Protein AF-A0A553ALZ2-F1 (afdb_monomer_lite)

pLDDT: mean 74.08, std 23.47, range [33.06, 98.62]

Secondary structure (DSSP, 8-state):
--STTHHHHHHHHHHHHHHHHHHHHHHHHHHHHHHHHHHHHHHHHH----PPPTT--PPTT----GGGHHHHHHHHHHHTT--HHHHHHHHHHHHHHHTT-TT-B-SS--TTS---BTTTTB-EEETTEEHHHHHHHHHHHHT--TT-HHHHHHHHHHHHHTTTHHHHHHHTT-SSHHHHHHHIIIIII---HHHHHHHHHHHHTT----B-TTS-BPPPP------------------------------------------

Foldseek 3Di:
DPPPPVVVVVVVVVVVVVVVVVVVVVVVVVVVVVVLVVVVVVVVVPPDDPDDDPPDDDDPPDDDPVNPLLVVQLVLLVVVVDDSLLSNLLSLQLCVQPVSALADWAPAADPQRWIFGGSLGFTAPHVCHGRLVVLQVVCVVVVHDSRRSNSVSVVVVVCCVPVQVVLVVCLVVDPGSLSSSLSCCVRPSVDPPVSSVVSNVVSVVVRQADAPPVRDHDDDPPDPPPDPDDDDDDDDDDDDDDPPDDDPDDPDDPDDDDDDDDD

Radius of gyration: 26.58 Å; chains: 1; bounding box: 67×46×110 Å

Structure (mmCIF, N/CA/C/O backbone):
data_AF-A0A553ALZ2-F1
#
_entry.id   AF-A0A553ALZ2-F1
#
loop_
_atom_site.group_PDB
_atom_site.id
_atom_site.type_symbol
_atom_site.label_atom_id
_atom_site.label_alt_id
_atom_site.label_comp_id
_atom_site.label_asym_id
_atom_site.label_entity_id
_atom_site.label_seq_id
_atom_site.pdbx_PDB_ins_code
_atom_site.Cartn_x
_atom_site.Cartn_y
_atom_site.Cartn_z
_atom_site.occupancy
_atom_site.B_iso_or_equiv
_atom_site.auth_seq_id
_atom_site.auth_comp_id
_atom_site.auth_asym_id
_atom_site.auth_atom_id
_atom_site.pdbx_PDB_model_num
ATOM 1 N N . MET A 1 1 ? 20.119 13.855 57.659 1.00 55.44 1 MET A N 1
ATOM 2 C CA . MET A 1 1 ? 21.035 13.393 56.591 1.00 55.44 1 MET A CA 1
ATOM 3 C C . MET A 1 1 ? 20.702 11.984 56.053 1.00 55.44 1 MET A C 1
ATOM 5 O O . MET A 1 1 ? 21.561 11.375 55.437 1.00 55.44 1 MET A O 1
ATOM 9 N N . SER A 1 2 ? 19.465 11.469 56.178 1.00 58.75 2 SER A N 1
ATOM 10 C CA . SER A 1 2 ? 19.155 10.063 55.810 1.00 58.75 2 SER A CA 1
ATOM 11 C C . SER A 1 2 ? 18.370 9.860 54.506 1.00 58.75 2 SER A C 1
ATOM 13 O O . SER A 1 2 ? 18.070 8.724 54.162 1.00 58.75 2 SER A O 1
ATOM 15 N N . ARG A 1 3 ? 18.026 10.920 53.758 1.00 55.56 3 ARG A N 1
ATOM 16 C CA . ARG A 1 3 ? 17.260 10.788 52.498 1.00 55.56 3 ARG A CA 1
ATOM 17 C C . ARG A 1 3 ? 18.122 10.652 51.235 1.00 55.56 3 ARG A C 1
ATOM 19 O O . ARG A 1 3 ? 17.594 10.283 50.196 1.00 55.56 3 ARG A O 1
ATOM 26 N N . SER A 1 4 ? 19.435 10.877 51.319 1.00 57.88 4 SER A N 1
ATOM 27 C CA . SER A 1 4 ? 20.314 10.898 50.136 1.00 57.88 4 SER A CA 1
ATOM 28 C C . SER A 1 4 ? 20.929 9.541 49.761 1.00 57.88 4 SER A C 1
ATOM 30 O O . SER A 1 4 ? 21.415 9.394 48.648 1.00 57.88 4 SER A O 1
ATOM 32 N N . PHE A 1 5 ? 20.890 8.532 50.642 1.00 54.19 5 PHE A N 1
ATOM 33 C CA . PHE A 1 5 ? 21.474 7.207 50.360 1.00 54.19 5 PHE A CA 1
ATOM 34 C C . PHE A 1 5 ? 20.517 6.243 49.635 1.00 54.19 5 PHE A C 1
ATOM 36 O O . PHE A 1 5 ? 20.971 5.416 48.849 1.00 54.19 5 PHE A O 1
ATOM 43 N N . ALA A 1 6 ? 19.200 6.365 49.841 1.00 57.25 6 ALA A N 1
ATOM 44 C CA . ALA A 1 6 ? 18.216 5.468 49.223 1.00 57.25 6 ALA A CA 1
ATOM 45 C C . ALA A 1 6 ? 18.122 5.655 47.695 1.00 57.25 6 ALA A C 1
ATOM 47 O O . ALA A 1 6 ? 18.146 4.679 46.950 1.00 57.25 6 ALA A O 1
ATOM 48 N N . ALA A 1 7 ? 18.137 6.906 47.218 1.00 57.12 7 ALA A N 1
ATOM 49 C CA . ALA A 1 7 ? 18.058 7.219 45.787 1.00 57.12 7 ALA A CA 1
ATOM 50 C C . ALA A 1 7 ? 19.281 6.724 44.986 1.00 57.12 7 ALA A C 1
ATOM 52 O O . ALA A 1 7 ? 19.169 6.389 43.808 1.00 57.12 7 ALA A O 1
ATOM 53 N N . PHE A 1 8 ? 20.454 6.629 45.622 1.00 56.22 8 PHE A N 1
ATOM 54 C CA . PHE A 1 8 ? 21.663 6.120 44.971 1.00 56.22 8 PHE A CA 1
ATOM 55 C C . PHE A 1 8 ? 21.630 4.590 44.796 1.00 56.22 8 PHE A C 1
ATOM 57 O O . PHE A 1 8 ? 22.075 4.070 43.772 1.00 56.22 8 PHE A O 1
ATOM 64 N N . ALA A 1 9 ? 21.050 3.856 45.752 1.00 60.62 9 ALA A N 1
ATOM 65 C CA . ALA A 1 9 ? 20.932 2.398 45.681 1.00 60.62 9 ALA A CA 1
ATOM 66 C C . ALA A 1 9 ? 19.942 1.930 44.593 1.00 60.62 9 ALA A C 1
ATOM 68 O O . ALA A 1 9 ? 20.203 0.942 43.899 1.00 60.62 9 ALA A O 1
ATOM 69 N N . GLU A 1 10 ? 18.846 2.666 44.382 1.00 57.78 10 GLU A N 1
ATOM 70 C CA . GLU A 1 10 ? 17.847 2.360 43.345 1.00 57.78 10 GLU A CA 1
ATOM 71 C C . GLU A 1 10 ? 18.389 2.555 41.916 1.00 57.78 10 GLU A C 1
ATOM 73 O O . GLU A 1 10 ? 18.090 1.758 41.017 1.00 57.78 10 GLU A O 1
ATOM 78 N N . GLY A 1 11 ? 19.273 3.539 41.707 1.00 53.81 11 GLY A N 1
ATOM 79 C CA . GLY A 1 11 ? 19.940 3.760 40.417 1.00 53.81 11 GLY A CA 1
ATOM 80 C C . GLY A 1 11 ? 20.857 2.601 39.996 1.00 53.81 11 GLY A C 1
ATOM 81 O O . GLY A 1 11 ? 20.880 2.200 38.827 1.00 53.81 11 GLY A O 1
ATOM 82 N N . PHE A 1 12 ? 21.562 1.989 40.953 1.00 63.09 12 PHE A N 1
ATOM 83 C CA . PHE A 1 12 ? 22.443 0.841 40.698 1.00 63.09 12 PHE A CA 1
ATOM 84 C C . PHE A 1 12 ? 21.688 -0.468 40.449 1.00 63.09 12 PHE A C 1
ATOM 86 O O . PHE A 1 12 ? 22.157 -1.317 39.685 1.00 63.09 12 PHE A O 1
ATOM 93 N N . ALA A 1 13 ? 20.527 -0.661 41.079 1.00 63.56 13 ALA A N 1
ATOM 94 C CA . ALA A 1 13 ? 19.674 -1.819 40.813 1.00 63.56 13 ALA A CA 1
ATOM 95 C C . ALA A 1 13 ? 19.052 -1.746 39.406 1.00 63.56 13 ALA A C 1
ATOM 97 O O . ALA A 1 13 ? 19.063 -2.736 38.673 1.00 63.56 13 ALA A O 1
ATOM 98 N N . SER A 1 14 ? 18.599 -0.558 38.998 1.00 61.84 14 SER A N 1
ATOM 99 C CA . SER A 1 14 ? 17.998 -0.321 37.678 1.00 61.84 14 SER A CA 1
ATOM 100 C C . SER A 1 14 ? 19.013 -0.484 36.541 1.00 61.84 14 SER A C 1
ATOM 102 O O . SER A 1 14 ? 18.726 -1.125 35.532 1.00 61.84 14 SER A O 1
ATOM 104 N N . SER A 1 15 ? 20.247 -0.011 36.745 1.00 65.25 15 SER A N 1
ATOM 105 C CA . SER A 1 15 ? 21.333 -0.144 35.762 1.00 65.25 15 SER A CA 1
ATOM 106 C C . SER A 1 15 ? 21.792 -1.594 35.555 1.00 65.25 15 SER A C 1
ATOM 108 O O . SER A 1 15 ? 22.220 -1.957 34.461 1.00 65.25 15 SER A O 1
ATOM 110 N N . ARG A 1 16 ? 21.705 -2.444 36.589 1.00 74.81 16 ARG A N 1
ATOM 111 C CA . ARG A 1 16 ? 22.052 -3.872 36.480 1.00 74.81 16 ARG A CA 1
ATOM 112 C C . ARG A 1 16 ? 20.988 -4.682 35.742 1.00 74.81 16 ARG A C 1
ATOM 114 O O . ARG A 1 16 ? 21.356 -5.532 34.940 1.00 74.81 16 ARG A O 1
ATOM 121 N N . ARG A 1 17 ? 19.701 -4.380 35.948 1.00 70.81 17 ARG A N 1
ATOM 122 C CA . ARG A 1 17 ? 18.604 -5.012 35.191 1.00 70.81 17 ARG A CA 1
ATOM 123 C C . ARG A 1 17 ? 18.668 -4.664 33.705 1.00 70.81 17 ARG A C 1
ATOM 125 O O . ARG A 1 17 ? 18.641 -5.560 32.879 1.00 70.81 17 ARG A O 1
ATOM 132 N N . ALA A 1 18 ? 18.898 -3.393 33.372 1.00 67.31 18 ALA A N 1
ATOM 133 C CA . ALA A 1 18 ? 19.008 -2.967 31.976 1.00 67.31 18 ALA A CA 1
ATOM 134 C C . ALA A 1 18 ? 20.158 -3.657 31.211 1.00 67.31 18 ALA A C 1
ATOM 136 O O . ALA A 1 18 ? 20.028 -3.923 30.019 1.00 67.31 18 ALA A O 1
ATOM 137 N N . ARG A 1 19 ? 21.277 -3.961 31.887 1.00 74.81 19 ARG A N 1
ATOM 138 C CA . ARG A 1 19 ? 22.385 -4.726 31.288 1.00 74.81 19 ARG A CA 1
ATOM 139 C C . ARG A 1 19 ? 22.035 -6.204 31.112 1.00 74.81 19 ARG A C 1
ATOM 141 O O . ARG A 1 19 ? 22.262 -6.730 30.032 1.00 74.81 19 ARG A O 1
ATOM 148 N N . ALA A 1 20 ? 21.412 -6.830 32.112 1.00 74.25 20 ALA A N 1
ATOM 149 C CA . ALA A 1 20 ? 20.955 -8.217 32.005 1.00 74.25 20 ALA A CA 1
ATOM 150 C C . ALA A 1 20 ? 19.958 -8.409 30.844 1.00 74.25 20 ALA A C 1
ATOM 152 O O . ALA A 1 20 ? 20.121 -9.326 30.043 1.00 74.25 20 ALA A O 1
ATOM 153 N N . ASP A 1 21 ? 19.006 -7.486 30.676 1.00 76.00 21 ASP A N 1
ATOM 154 C CA . ASP A 1 21 ? 18.021 -7.539 29.587 1.00 76.00 21 ASP A CA 1
ATOM 155 C C . ASP A 1 21 ? 18.644 -7.308 28.196 1.00 76.00 21 ASP A C 1
ATOM 157 O O . ASP A 1 21 ? 18.084 -7.718 27.175 1.00 76.00 21 ASP A O 1
ATOM 161 N N . ALA A 1 22 ? 19.770 -6.591 28.119 1.00 71.12 22 ALA A N 1
ATOM 162 C CA . ALA A 1 22 ? 20.503 -6.369 26.872 1.00 71.12 22 ALA A CA 1
ATOM 163 C C . ALA A 1 22 ? 21.342 -7.599 26.490 1.00 71.12 22 ALA A C 1
ATOM 165 O O . ALA A 1 22 ? 21.375 -7.989 25.317 1.00 71.12 22 ALA A O 1
ATOM 166 N N . ASP A 1 23 ? 21.962 -8.238 27.481 1.00 80.88 23 ASP A N 1
ATOM 167 C CA . ASP A 1 23 ? 22.737 -9.464 27.300 1.00 80.88 23 ASP A CA 1
ATOM 168 C C . ASP A 1 23 ? 21.821 -10.632 26.900 1.00 80.88 23 ASP A C 1
ATOM 170 O O . ASP A 1 23 ? 22.126 -11.361 25.954 1.00 80.88 23 ASP A O 1
ATOM 174 N N . GLU A 1 24 ? 20.639 -10.749 27.517 1.00 76.69 24 GLU A N 1
ATOM 175 C CA . GLU A 1 24 ? 19.644 -11.769 27.168 1.00 76.69 24 GLU A CA 1
ATOM 176 C C . GLU A 1 24 ? 19.115 -11.595 25.736 1.00 76.69 24 GLU A C 1
ATOM 178 O O . GLU A 1 24 ? 19.061 -12.556 24.965 1.00 76.69 24 GLU A O 1
ATOM 183 N N . ARG A 1 25 ? 18.821 -10.357 25.316 1.00 75.38 25 ARG A N 1
ATOM 184 C CA . ARG A 1 25 ? 18.428 -10.067 23.926 1.00 75.38 25 ARG A CA 1
ATOM 185 C C . ARG A 1 25 ? 19.531 -10.388 22.923 1.00 75.38 25 ARG A C 1
ATOM 187 O O . ARG A 1 25 ? 19.239 -10.809 21.804 1.00 75.38 25 ARG A O 1
ATOM 194 N N . THR A 1 26 ? 20.791 -10.191 23.301 1.00 82.69 26 THR A N 1
ATOM 195 C CA . THR A 1 26 ? 21.938 -10.518 22.444 1.00 82.69 26 THR A CA 1
ATOM 196 C C . THR A 1 26 ? 22.103 -12.032 22.312 1.00 82.69 26 THR A C 1
ATOM 198 O O . THR A 1 26 ? 22.276 -12.528 21.199 1.00 82.69 26 THR A O 1
ATOM 201 N N . ALA A 1 27 ? 21.948 -12.776 23.411 1.00 78.62 27 ALA A N 1
ATOM 202 C CA . ALA A 1 27 ? 21.971 -14.237 23.406 1.00 78.62 27 ALA A CA 1
ATOM 203 C C . ALA A 1 27 ? 20.826 -14.833 22.566 1.00 78.62 27 ALA A C 1
ATOM 205 O O . ALA A 1 27 ? 21.065 -15.713 21.740 1.00 78.62 27 ALA A O 1
ATOM 206 N N . GLN A 1 28 ? 19.604 -14.306 22.695 1.00 70.94 28 GLN A N 1
ATOM 207 C CA . GLN A 1 28 ? 18.457 -14.736 21.885 1.00 70.94 28 GLN A CA 1
ATOM 208 C C . GLN A 1 28 ? 18.675 -14.473 20.387 1.00 70.94 28 GLN A C 1
ATOM 210 O O . GLN A 1 28 ? 18.402 -15.344 19.564 1.00 70.94 28 GLN A O 1
ATOM 215 N N . ARG A 1 29 ? 19.246 -13.315 20.017 1.00 77.19 29 ARG A N 1
ATOM 216 C CA . ARG A 1 29 ? 19.602 -13.010 18.617 1.00 77.19 29 ARG A CA 1
ATOM 217 C C . ARG A 1 29 ? 20.661 -13.957 18.056 1.00 77.19 29 ARG A C 1
ATOM 219 O O . ARG A 1 29 ? 20.608 -14.272 16.869 1.00 77.19 29 ARG A O 1
ATOM 226 N N . GLN A 1 30 ? 21.618 -14.387 18.876 1.00 75.44 30 GLN A N 1
ATOM 227 C CA . GLN A 1 30 ? 22.646 -15.333 18.444 1.00 75.44 30 GLN A CA 1
ATOM 228 C C . GLN A 1 30 ? 22.062 -16.737 18.234 1.00 75.44 30 GLN A C 1
ATOM 230 O O . GLN A 1 30 ? 22.294 -17.327 17.184 1.00 75.44 30 GLN A O 1
ATOM 235 N N . ILE A 1 31 ? 21.223 -17.219 19.159 1.00 75.56 31 ILE A N 1
ATOM 236 C CA . ILE A 1 31 ? 20.516 -18.506 19.021 1.00 75.56 31 ILE A CA 1
ATOM 237 C C . ILE A 1 31 ? 19.651 -18.527 17.752 1.00 75.56 31 ILE A C 1
ATOM 239 O O . ILE A 1 31 ? 19.626 -19.527 17.035 1.00 75.56 31 ILE A O 1
ATOM 243 N N . GLU A 1 32 ? 18.972 -17.421 17.445 1.00 63.69 32 GLU A N 1
ATOM 244 C CA . GLU A 1 32 ? 18.150 -17.310 16.238 1.00 63.69 32 GLU A CA 1
ATOM 245 C C . GLU A 1 32 ? 19.003 -17.334 14.958 1.00 63.69 32 GLU A C 1
ATOM 247 O O . GLU A 1 32 ? 18.676 -18.042 14.008 1.00 63.69 32 GLU A O 1
ATOM 252 N N . ARG A 1 33 ? 20.151 -16.638 14.943 1.00 70.75 33 ARG A N 1
ATOM 253 C CA . ARG A 1 33 ? 21.103 -16.676 13.815 1.00 70.75 33 ARG A CA 1
ATOM 254 C C . ARG A 1 33 ? 21.665 -18.073 13.562 1.00 70.75 33 ARG A C 1
ATOM 256 O O . ARG A 1 33 ? 21.762 -18.487 12.404 1.00 70.75 33 ARG A O 1
ATOM 263 N N . ASP A 1 34 ? 22.018 -18.792 14.621 1.00 71.50 34 ASP A N 1
ATOM 264 C CA . ASP A 1 34 ? 22.589 -20.135 14.511 1.00 71.50 34 ASP A CA 1
ATOM 265 C C . ASP A 1 34 ? 21.539 -21.131 13.983 1.00 71.50 34 ASP A C 1
ATOM 267 O O . ASP A 1 34 ? 21.840 -21.952 13.115 1.00 71.50 34 ASP A O 1
ATOM 271 N N . ARG A 1 35 ? 20.274 -20.993 14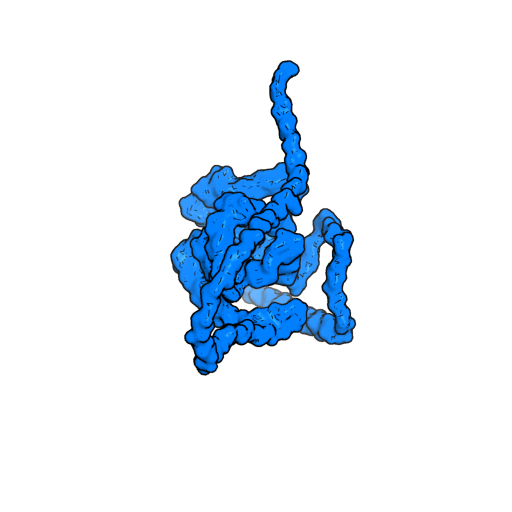.408 1.00 68.62 35 ARG A N 1
ATOM 272 C CA . ARG A 1 35 ? 19.143 -21.773 13.874 1.00 68.62 35 ARG A CA 1
ATOM 273 C C . ARG A 1 35 ? 18.855 -21.477 12.404 1.00 68.62 35 ARG A C 1
ATOM 275 O O . ARG A 1 35 ? 18.683 -22.412 11.628 1.00 68.62 35 ARG A O 1
ATOM 282 N N . ILE A 1 36 ? 18.848 -20.202 12.009 1.00 55.16 36 ILE A N 1
ATOM 283 C CA . ILE A 1 36 ? 18.655 -19.792 10.606 1.00 55.16 36 ILE A CA 1
ATOM 284 C C . ILE A 1 36 ? 19.743 -20.394 9.712 1.00 55.16 36 ILE A C 1
ATOM 286 O O . ILE A 1 36 ? 19.460 -20.847 8.604 1.00 55.16 36 ILE A O 1
ATOM 290 N N . THR A 1 37 ? 20.985 -20.424 10.198 1.00 66.81 37 THR A N 1
ATOM 291 C CA . THR A 1 37 ? 22.110 -20.998 9.451 1.00 66.81 37 THR A CA 1
ATOM 292 C C . THR A 1 37 ? 21.939 -22.510 9.279 1.00 66.81 37 THR A C 1
ATOM 294 O O . THR A 1 37 ? 22.036 -23.003 8.157 1.00 66.81 37 THR A O 1
ATOM 297 N N . ALA A 1 38 ? 21.576 -23.230 10.347 1.00 56.88 38 ALA A N 1
ATOM 298 C CA . ALA A 1 38 ? 21.335 -24.673 10.295 1.00 56.88 38 ALA A CA 1
ATOM 299 C C . ALA A 1 38 ? 20.177 -25.058 9.351 1.00 56.88 38 ALA A C 1
ATOM 301 O O . ALA A 1 38 ? 20.310 -25.991 8.559 1.00 56.88 38 ALA A O 1
ATOM 302 N N . ASP A 1 39 ? 19.066 -24.315 9.379 1.00 45.59 39 ASP A N 1
ATOM 303 C CA . ASP A 1 39 ? 17.909 -24.571 8.510 1.00 45.59 39 ASP A CA 1
ATOM 304 C C . ASP A 1 39 ? 18.211 -24.243 7.037 1.00 45.59 39 ASP A C 1
ATOM 306 O O . ASP A 1 39 ? 17.747 -24.949 6.137 1.00 45.59 39 ASP A O 1
ATOM 310 N N . ARG A 1 40 ? 19.030 -23.214 6.765 1.00 50.06 40 ARG A N 1
ATOM 311 C CA . ARG A 1 40 ? 19.480 -22.881 5.403 1.00 50.06 40 ARG A CA 1
ATOM 312 C C . ARG A 1 40 ? 20.321 -24.003 4.801 1.00 50.06 40 ARG A C 1
ATOM 314 O O . ARG A 1 40 ? 20.129 -24.353 3.636 1.00 50.06 40 ARG A O 1
ATOM 321 N N . ASP A 1 41 ? 21.211 -24.582 5.596 1.00 55.44 41 ASP A N 1
ATOM 322 C CA . ASP A 1 41 ? 22.054 -25.697 5.168 1.00 55.44 41 ASP A CA 1
ATOM 323 C C . ASP A 1 41 ? 21.220 -26.984 4.971 1.00 55.44 41 ASP A C 1
ATOM 325 O O . ASP A 1 41 ? 21.486 -27.779 4.060 1.00 55.44 41 ASP A O 1
ATOM 329 N N . LEU A 1 42 ? 20.127 -27.152 5.728 1.00 48.34 42 LEU A N 1
ATOM 330 C CA . LEU A 1 42 ? 19.155 -28.236 5.535 1.00 48.34 42 LEU A CA 1
ATOM 331 C C . LEU A 1 42 ? 18.304 -28.061 4.259 1.00 48.34 42 LEU A C 1
ATOM 333 O O . LEU A 1 42 ? 18.060 -29.012 3.515 1.00 48.34 42 LEU A O 1
ATOM 337 N N . ALA A 1 43 ? 17.863 -26.836 3.963 1.00 46.09 43 ALA A N 1
ATOM 338 C CA . ALA A 1 43 ? 17.092 -26.535 2.758 1.00 46.09 43 ALA A CA 1
ATOM 339 C C . ALA A 1 43 ? 17.950 -26.677 1.489 1.00 46.09 43 ALA A C 1
ATOM 341 O O . ALA A 1 43 ? 17.515 -27.300 0.518 1.00 46.09 43 ALA A O 1
ATOM 342 N N . ALA A 1 44 ? 19.193 -26.185 1.524 1.00 51.03 44 ALA A N 1
ATOM 343 C CA . ALA A 1 44 ? 20.148 -26.314 0.425 1.00 51.03 44 ALA A CA 1
ATOM 344 C C . ALA A 1 44 ? 20.525 -27.777 0.128 1.00 51.03 44 ALA A C 1
ATOM 346 O O . ALA A 1 44 ? 20.774 -28.121 -1.027 1.00 51.03 44 ALA A O 1
ATOM 347 N N . SER A 1 45 ? 20.521 -28.650 1.142 1.00 47.88 45 SER A N 1
ATOM 348 C CA . SER A 1 45 ? 20.829 -30.077 0.977 1.00 47.88 45 SER A CA 1
ATOM 349 C C . SER A 1 45 ? 19.644 -30.933 0.506 1.00 47.88 45 SER A C 1
ATOM 351 O O . SER A 1 45 ? 19.865 -32.025 -0.012 1.00 47.88 45 SER A O 1
ATOM 353 N N . SER A 1 46 ? 18.398 -30.453 0.616 1.00 49.47 46 SER A N 1
ATOM 354 C CA . SER A 1 46 ? 17.205 -31.258 0.290 1.00 49.47 46 SER A CA 1
ATOM 355 C C . SER A 1 46 ? 16.696 -31.137 -1.153 1.00 49.47 46 SER A C 1
ATOM 357 O O . SER A 1 46 ? 15.856 -31.938 -1.560 1.00 49.47 46 SER A O 1
ATOM 359 N N . GLY A 1 47 ? 17.178 -30.169 -1.946 1.00 40.62 47 GLY A N 1
ATOM 360 C CA . GLY A 1 47 ? 16.901 -30.063 -3.391 1.00 40.62 47 GLY A CA 1
ATOM 361 C C . GLY A 1 47 ? 15.418 -29.994 -3.805 1.00 40.62 47 GLY A C 1
ATOM 362 O O . GLY A 1 47 ? 15.104 -30.117 -4.989 1.00 40.62 47 GLY A O 1
ATOM 363 N N . ARG A 1 48 ? 14.486 -29.811 -2.861 1.00 33.81 48 ARG A N 1
ATOM 364 C CA . ARG A 1 48 ? 13.042 -29.924 -3.093 1.00 33.81 48 ARG A CA 1
ATOM 365 C C . ARG A 1 48 ? 12.433 -28.541 -3.307 1.00 33.81 48 ARG A C 1
ATOM 367 O O . ARG A 1 48 ? 12.255 -27.786 -2.357 1.00 33.81 48 ARG A O 1
ATOM 374 N N . ARG A 1 49 ? 12.063 -28.215 -4.553 1.00 38.50 49 ARG A N 1
ATOM 375 C CA . ARG A 1 49 ? 11.118 -27.115 -4.818 1.00 38.50 49 ARG A CA 1
ATOM 376 C C . ARG A 1 49 ? 9.792 -27.460 -4.146 1.00 38.50 49 ARG A C 1
ATOM 378 O O . ARG A 1 49 ? 9.142 -28.430 -4.534 1.00 38.50 49 ARG A O 1
ATOM 385 N N . VAL A 1 50 ? 9.407 -26.678 -3.145 1.00 41.75 50 VAL A N 1
ATOM 386 C CA . VAL A 1 50 ? 8.057 -26.708 -2.581 1.00 41.75 50 VAL A CA 1
ATOM 387 C C . VAL A 1 50 ? 7.168 -25.947 -3.557 1.00 41.75 50 VAL A C 1
ATOM 389 O O . VAL A 1 50 ? 7.170 -24.723 -3.579 1.00 41.75 50 VAL A O 1
ATOM 392 N N . ILE A 1 51 ? 6.474 -26.675 -4.428 1.00 33.06 51 ILE A N 1
ATOM 393 C CA . ILE A 1 51 ? 5.331 -26.128 -5.159 1.00 33.06 51 ILE A CA 1
ATOM 394 C C . ILE A 1 51 ? 4.152 -26.220 -4.181 1.00 33.06 51 ILE A C 1
ATOM 396 O O . ILE A 1 51 ? 3.850 -27.339 -3.757 1.00 33.06 51 ILE A O 1
ATOM 400 N N . PRO A 1 52 ? 3.538 -25.103 -3.752 1.00 43.03 52 PRO A N 1
ATOM 401 C CA . PRO A 1 52 ? 2.347 -25.173 -2.922 1.00 43.03 52 PRO A CA 1
ATOM 402 C C . PRO A 1 52 ? 1.209 -25.809 -3.727 1.00 43.03 52 PRO A C 1
ATOM 404 O O . PRO A 1 52 ? 0.992 -25.487 -4.895 1.00 43.03 52 PRO A O 1
ATOM 407 N N . ASP A 1 53 ? 0.546 -2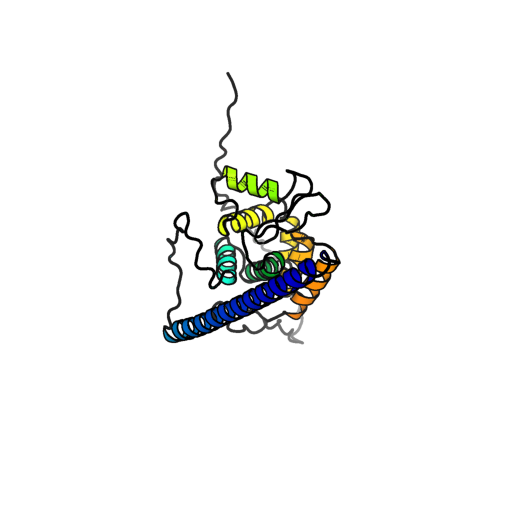6.769 -3.091 1.00 34.25 53 ASP A N 1
ATOM 408 C CA . ASP A 1 53 ? -0.570 -27.532 -3.641 1.00 34.25 53 ASP A CA 1
ATOM 409 C C . ASP A 1 53 ? -1.726 -26.592 -4.025 1.00 34.25 53 ASP A C 1
ATOM 411 O O . ASP A 1 53 ? -2.021 -25.641 -3.295 1.00 34.25 53 ASP A O 1
ATOM 415 N N . AL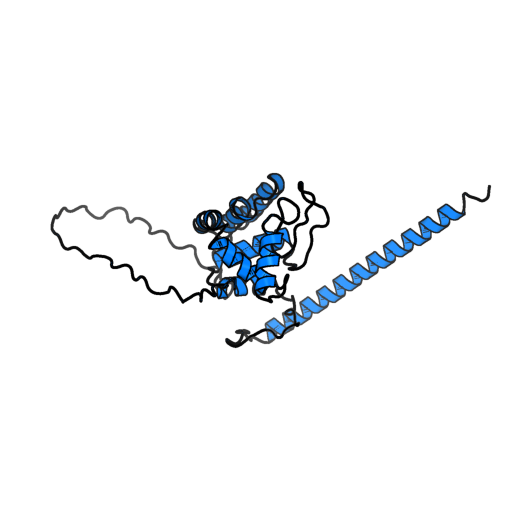A A 1 54 ? -2.390 -26.855 -5.153 1.00 38.50 54 ALA A N 1
ATOM 416 C CA . ALA A 1 54 ? -3.472 -26.012 -5.680 1.00 38.50 54 ALA A CA 1
ATOM 417 C C . ALA A 1 54 ? -4.703 -25.963 -4.749 1.00 38.50 54 ALA A C 1
ATOM 419 O O . ALA A 1 54 ? -5.548 -25.078 -4.881 1.00 38.50 54 ALA A O 1
ATOM 420 N N . ASP A 1 55 ? -4.758 -26.875 -3.776 1.00 35.31 55 ASP A N 1
ATOM 421 C CA . ASP A 1 55 ? -5.818 -27.000 -2.780 1.00 35.31 55 ASP A CA 1
ATOM 422 C C . ASP A 1 55 ? -5.430 -26.452 -1.391 1.00 35.31 55 ASP A C 1
ATOM 424 O O . ASP A 1 55 ? -6.121 -26.721 -0.401 1.00 35.31 55 ASP A O 1
ATOM 428 N N . TYR A 1 56 ? -4.348 -25.666 -1.269 1.00 40.94 56 TYR A N 1
ATOM 429 C CA . TYR A 1 56 ? -3.992 -25.043 0.010 1.00 40.94 56 TYR A CA 1
ATOM 430 C C . TYR A 1 56 ? -5.018 -23.973 0.416 1.00 40.94 56 TYR A C 1
ATOM 432 O O . TYR A 1 56 ? -4.921 -22.800 0.062 1.00 40.94 56 TYR A O 1
ATOM 440 N N . ARG A 1 57 ? -6.003 -24.389 1.215 1.00 39.78 57 ARG A N 1
ATOM 441 C CA . ARG A 1 57 ? -6.781 -23.506 2.086 1.00 39.78 57 ARG A CA 1
ATOM 442 C C . ARG A 1 57 ? -6.109 -23.494 3.462 1.00 39.78 57 ARG A C 1
ATOM 444 O O . ARG A 1 57 ? -6.127 -24.536 4.126 1.00 39.78 57 ARG A O 1
ATOM 451 N N . PRO A 1 58 ? -5.512 -22.373 3.907 1.00 42.34 58 PRO A N 1
ATOM 452 C CA . PRO A 1 58 ? -5.003 -22.274 5.267 1.00 42.34 58 PRO A CA 1
ATOM 453 C C . PRO A 1 58 ? -6.139 -22.562 6.256 1.00 42.34 58 PRO A C 1
ATOM 455 O O . PRO A 1 58 ? -7.245 -22.037 6.128 1.00 42.34 58 PRO A O 1
ATOM 458 N N . ARG A 1 59 ? -5.872 -23.423 7.240 1.00 38.25 59 ARG A N 1
ATOM 459 C CA . ARG A 1 59 ? -6.763 -23.634 8.387 1.00 38.25 59 ARG A CA 1
ATOM 460 C C . ARG A 1 59 ? -6.858 -22.332 9.188 1.00 38.25 59 ARG A C 1
ATOM 462 O O . ARG A 1 59 ? -5.822 -21.720 9.454 1.00 38.25 59 ARG A O 1
ATOM 469 N N . GLU A 1 60 ? -8.066 -21.966 9.621 1.00 34.44 60 GLU A N 1
ATOM 470 C CA . GLU A 1 60 ? -8.284 -20.881 10.588 1.00 34.44 60 GLU A CA 1
ATOM 471 C C . GLU A 1 60 ? -7.305 -21.014 11.768 1.00 34.44 60 GLU A C 1
ATOM 473 O O . GLU A 1 60 ? -7.236 -22.056 12.426 1.00 34.44 60 GLU A O 1
ATOM 478 N N . GLY A 1 61 ? -6.520 -19.961 12.008 1.00 42.44 61 GLY A N 1
ATOM 479 C CA . GLY A 1 61 ? -5.667 -19.823 13.191 1.00 42.44 61 GLY A CA 1
ATOM 480 C C . GLY A 1 61 ? -4.211 -20.286 13.066 1.00 42.44 61 GLY A C 1
ATOM 481 O O . GLY A 1 61 ? -3.489 -20.224 14.057 1.00 42.44 61 GLY A O 1
ATOM 482 N N . SER A 1 62 ? -3.736 -20.725 11.896 1.00 40.97 62 SER A N 1
ATOM 483 C CA . SER A 1 62 ? -2.306 -21.021 11.689 1.00 40.97 62 SER A CA 1
ATOM 484 C C . SER A 1 62 ? -1.676 -19.993 10.754 1.00 40.97 62 SER A C 1
ATOM 486 O O . SER A 1 62 ? -1.651 -20.193 9.541 1.00 40.97 62 SER A O 1
ATOM 488 N N . ALA A 1 63 ? -1.166 -18.890 11.313 1.00 50.31 63 ALA A N 1
ATOM 489 C CA . ALA A 1 63 ? -0.288 -17.988 10.571 1.00 50.31 63 ALA A CA 1
ATOM 490 C C . ALA A 1 63 ? 0.866 -18.823 9.975 1.00 50.31 63 ALA A C 1
ATOM 492 O O . ALA A 1 63 ? 1.496 -19.584 10.722 1.00 50.31 63 ALA A O 1
ATOM 493 N N . PRO A 1 64 ? 1.124 -18.759 8.655 1.00 51.34 64 PRO A N 1
ATOM 494 C CA . PRO A 1 64 ? 2.217 -19.507 8.051 1.00 51.34 64 PRO A CA 1
ATOM 495 C C . PRO A 1 64 ? 3.524 -19.143 8.769 1.00 51.34 64 PRO A C 1
ATOM 497 O O . PRO A 1 64 ? 3.678 -18.002 9.215 1.00 51.34 64 PRO A O 1
ATOM 500 N N . PRO A 1 65 ? 4.472 -20.083 8.930 1.00 53.16 65 PRO A N 1
ATOM 501 C CA . PRO A 1 65 ? 5.741 -19.756 9.555 1.00 53.16 65 PRO A CA 1
ATOM 502 C C . PRO A 1 65 ? 6.379 -18.610 8.762 1.00 53.16 65 PRO A C 1
ATOM 504 O O . PRO A 1 65 ? 6.727 -18.791 7.598 1.00 53.16 65 PRO A O 1
ATOM 507 N N . TYR A 1 66 ? 6.536 -17.449 9.412 1.00 56.25 66 TYR A N 1
ATOM 508 C CA . TYR A 1 66 ? 7.071 -16.162 8.922 1.00 56.25 66 TYR A CA 1
ATOM 509 C C . TYR A 1 66 ? 8.462 -16.221 8.257 1.00 56.25 66 TYR A C 1
ATOM 511 O O . TYR A 1 66 ? 9.056 -15.191 7.949 1.00 56.25 66 TYR A O 1
ATOM 519 N N . ARG A 1 67 ? 9.005 -17.423 8.048 1.00 57.06 67 ARG A N 1
ATOM 520 C CA . ARG A 1 67 ? 10.362 -17.707 7.583 1.00 57.06 67 ARG A CA 1
ATOM 521 C C . ARG A 1 67 ? 10.656 -17.108 6.204 1.00 57.06 67 ARG A C 1
ATOM 523 O O . ARG A 1 67 ? 11.826 -16.910 5.904 1.00 57.06 67 ARG A O 1
ATOM 530 N N . ASP A 1 68 ? 9.624 -16.752 5.432 1.00 86.38 68 ASP A N 1
ATOM 531 C CA . ASP A 1 68 ? 9.744 -15.816 4.309 1.00 86.38 68 ASP A CA 1
ATOM 532 C C . ASP A 1 68 ? 8.422 -15.063 4.042 1.00 86.38 68 ASP A C 1
ATOM 534 O O . ASP A 1 68 ? 7.682 -15.354 3.101 1.00 86.38 68 ASP A O 1
ATOM 538 N N . MET A 1 69 ? 8.083 -14.101 4.910 1.00 91.62 69 MET A N 1
ATOM 539 C CA . MET A 1 69 ? 6.886 -13.263 4.725 1.00 91.62 69 MET A CA 1
ATOM 540 C C . MET A 1 69 ? 6.916 -12.487 3.397 1.00 91.62 69 MET A C 1
ATOM 542 O O . MET A 1 69 ? 5.875 -12.276 2.779 1.00 91.62 69 MET A O 1
ATOM 546 N N . ALA A 1 70 ? 8.103 -12.095 2.924 1.00 93.75 70 ALA A N 1
ATOM 547 C CA . ALA A 1 70 ? 8.245 -11.401 1.649 1.00 93.75 70 ALA A CA 1
ATOM 548 C C . ALA A 1 70 ? 7.782 -12.291 0.488 1.00 93.75 70 ALA A C 1
ATOM 550 O O . ALA A 1 70 ? 6.970 -11.847 -0.323 1.00 93.75 70 ALA A O 1
ATOM 551 N N . ALA A 1 71 ? 8.229 -13.551 0.444 1.00 93.12 71 ALA A N 1
ATOM 552 C CA . ALA A 1 71 ? 7.756 -14.515 -0.546 1.00 93.12 71 ALA A CA 1
ATOM 553 C C . ALA A 1 71 ? 6.251 -14.777 -0.420 1.00 93.12 71 ALA A C 1
ATOM 555 O O . ALA A 1 71 ? 5.553 -14.746 -1.429 1.00 93.12 71 ALA A O 1
ATOM 556 N N . TYR A 1 72 ? 5.733 -14.949 0.804 1.00 95.19 72 TYR A N 1
ATOM 557 C CA . TYR A 1 72 ? 4.299 -15.173 1.023 1.00 95.19 72 TYR A CA 1
ATOM 558 C C . TYR A 1 72 ? 3.441 -14.036 0.453 1.00 95.19 72 TYR A C 1
ATOM 560 O O . TYR A 1 72 ? 2.462 -14.279 -0.253 1.00 95.19 72 TYR A O 1
ATOM 568 N N . VAL A 1 73 ? 3.830 -12.784 0.707 1.00 96.56 73 VAL A N 1
ATOM 569 C CA . VAL A 1 73 ? 3.120 -11.618 0.171 1.00 96.56 73 VAL A CA 1
ATOM 570 C C . VAL A 1 73 ? 3.275 -11.522 -1.347 1.00 96.56 73 VAL A C 1
ATOM 572 O O . VAL A 1 73 ? 2.284 -11.286 -2.040 1.00 96.56 73 VAL A O 1
ATOM 575 N N . THR A 1 74 ? 4.484 -11.721 -1.882 1.00 96.94 74 THR A N 1
ATOM 576 C CA . THR A 1 74 ? 4.728 -11.701 -3.332 1.00 96.94 74 THR A CA 1
ATOM 577 C C . THR A 1 74 ? 3.862 -12.734 -4.052 1.00 96.94 74 THR A C 1
ATOM 579 O O . THR A 1 74 ? 3.123 -12.375 -4.972 1.00 96.94 74 THR A O 1
ATOM 582 N N . ASP A 1 75 ? 3.893 -13.993 -3.612 1.00 96.38 75 ASP A N 1
ATOM 583 C CA . ASP A 1 75 ? 3.103 -15.079 -4.196 1.00 96.38 75 ASP A CA 1
ATOM 584 C C . ASP A 1 75 ? 1.603 -14.819 -4.026 1.00 96.38 75 ASP A C 1
ATOM 586 O O . ASP A 1 75 ? 0.826 -15.003 -4.965 1.00 96.38 75 ASP A O 1
ATOM 590 N N . GLY A 1 76 ? 1.190 -14.302 -2.866 1.00 97.31 76 GLY A N 1
ATOM 591 C CA . GLY A 1 76 ? -0.187 -13.898 -2.604 1.00 97.31 76 GLY A CA 1
ATOM 592 C C . GLY A 1 76 ? -0.702 -12.852 -3.597 1.00 97.31 76 GLY A C 1
ATOM 593 O O . GLY A 1 76 ? -1.836 -12.963 -4.069 1.00 97.31 76 GLY A O 1
ATOM 594 N N . LEU A 1 77 ? 0.114 -11.862 -3.963 1.00 98.38 77 LEU A N 1
ATOM 595 C CA . LEU A 1 77 ? -0.239 -10.849 -4.964 1.00 98.38 77 LEU A CA 1
ATOM 596 C C . LEU A 1 77 ? -0.259 -11.422 -6.384 1.00 98.38 77 LEU A C 1
ATOM 598 O O . LEU A 1 77 ? -1.158 -11.103 -7.168 1.00 98.38 77 LEU A O 1
ATOM 602 N N . ILE A 1 78 ? 0.698 -12.291 -6.715 1.00 98.12 78 ILE A N 1
ATOM 603 C CA . ILE A 1 78 ? 0.754 -12.964 -8.018 1.00 98.12 78 ILE A CA 1
ATOM 604 C C . ILE A 1 78 ? -0.481 -13.843 -8.225 1.00 98.12 78 ILE A C 1
ATOM 606 O O . ILE A 1 78 ? -1.122 -13.764 -9.274 1.00 98.12 78 ILE A O 1
ATOM 610 N N . ASN A 1 79 ? -0.882 -14.605 -7.206 1.00 97.50 79 ASN A N 1
ATOM 611 C CA . ASN A 1 79 ? -2.079 -15.447 -7.234 1.00 97.50 79 ASN A CA 1
ATOM 612 C C . ASN A 1 79 ? -3.371 -14.636 -7.434 1.00 97.50 79 ASN A C 1
ATOM 614 O O . ASN A 1 79 ? -4.348 -15.148 -7.977 1.00 97.50 79 ASN A O 1
ATOM 618 N N . ARG A 1 80 ? -3.364 -13.348 -7.073 1.00 97.88 80 ARG A N 1
ATOM 619 C CA . ARG A 1 80 ? -4.462 -12.395 -7.315 1.00 97.88 80 ARG A CA 1
ATOM 620 C C . ARG A 1 80 ? -4.391 -11.715 -8.690 1.00 97.88 80 ARG A C 1
ATOM 622 O O . ARG A 1 80 ? -5.187 -10.825 -8.983 1.00 97.88 80 ARG A O 1
ATOM 629 N N . GLY A 1 81 ? -3.457 -12.126 -9.548 1.00 97.38 81 GLY A N 1
ATOM 630 C CA . GLY A 1 81 ? -3.303 -11.639 -10.920 1.00 97.38 81 GLY A CA 1
ATOM 631 C C . GLY A 1 81 ? -2.339 -10.462 -11.079 1.00 97.38 81 GLY A C 1
ATOM 632 O O . GLY A 1 81 ? -2.266 -9.873 -12.160 1.00 97.38 81 GLY A O 1
ATOM 633 N N . MET A 1 82 ? -1.587 -10.095 -10.038 1.00 98.12 82 MET A N 1
ATOM 634 C CA . MET A 1 82 ? -0.560 -9.063 -10.153 1.00 98.12 82 MET A CA 1
ATOM 635 C C . MET A 1 82 ? 0.686 -9.611 -10.866 1.00 98.12 82 MET A C 1
ATOM 637 O O . MET A 1 82 ? 1.156 -10.708 -10.585 1.00 98.12 82 MET A O 1
ATOM 641 N N . SER A 1 83 ? 1.269 -8.839 -11.788 1.00 97.62 83 SER A N 1
ATOM 642 C CA . SER A 1 83 ? 2.560 -9.208 -12.391 1.00 97.62 83 SER A CA 1
ATOM 643 C C . SER A 1 83 ? 3.664 -9.263 -11.321 1.00 97.62 83 SER A C 1
ATOM 645 O O . SER A 1 83 ? 3.702 -8.358 -10.479 1.00 97.62 83 SER A O 1
ATOM 647 N N . PRO A 1 84 ? 4.617 -10.217 -11.394 1.00 97.44 84 PRO A N 1
ATOM 648 C CA . PRO A 1 84 ? 5.704 -10.343 -10.418 1.00 97.44 84 PRO A CA 1
ATOM 649 C C . PRO A 1 84 ? 6.471 -9.040 -10.155 1.00 97.44 84 PRO A C 1
ATOM 651 O O . PRO A 1 84 ? 6.780 -8.718 -9.016 1.00 97.44 84 PRO A O 1
ATOM 654 N N . MET A 1 85 ? 6.706 -8.223 -11.192 1.00 96.00 85 MET A N 1
ATOM 655 C CA . MET A 1 85 ? 7.406 -6.938 -11.041 1.00 96.00 85 MET A CA 1
ATOM 656 C C . MET A 1 85 ? 6.671 -5.971 -10.103 1.00 96.00 85 MET A C 1
ATOM 658 O O . MET A 1 85 ? 7.311 -5.265 -9.325 1.00 96.00 85 MET A O 1
ATOM 662 N N . PHE A 1 86 ? 5.340 -5.916 -10.192 1.00 98.25 86 PHE A N 1
ATOM 663 C CA . PHE A 1 86 ? 4.537 -5.041 -9.342 1.00 98.25 86 PHE A CA 1
ATOM 664 C C . PHE A 1 86 ? 4.362 -5.636 -7.946 1.00 98.25 86 PHE A C 1
ATOM 666 O O . PHE A 1 86 ? 4.427 -4.881 -6.981 1.00 98.25 86 PHE A O 1
ATOM 673 N N . ALA A 1 87 ? 4.229 -6.961 -7.831 1.00 98.38 87 ALA A N 1
ATOM 674 C CA . ALA A 1 87 ? 4.183 -7.647 -6.541 1.00 98.38 87 ALA A CA 1
ATOM 675 C C . ALA A 1 87 ? 5.454 -7.365 -5.722 1.00 98.38 87 ALA A C 1
ATOM 677 O O . ALA A 1 87 ? 5.366 -6.861 -4.603 1.00 98.38 87 ALA A O 1
ATOM 678 N N . ASP A 1 88 ? 6.633 -7.541 -6.330 1.00 96.50 88 ASP A N 1
ATOM 679 C CA . ASP A 1 88 ? 7.913 -7.203 -5.699 1.00 96.50 88 ASP A CA 1
ATOM 680 C C . ASP A 1 88 ? 7.981 -5.725 -5.286 1.00 96.50 88 ASP A C 1
ATOM 682 O O . ASP A 1 88 ? 8.505 -5.382 -4.226 1.00 96.50 88 ASP A O 1
ATOM 686 N N . ALA A 1 89 ? 7.468 -4.825 -6.131 1.00 97.50 89 ALA A N 1
ATOM 687 C CA . ALA A 1 89 ? 7.458 -3.396 -5.846 1.00 97.50 89 ALA A CA 1
ATOM 688 C C . ALA A 1 89 ? 6.560 -3.049 -4.645 1.00 97.50 89 ALA A C 1
ATOM 690 O O . ALA A 1 89 ? 6.941 -2.197 -3.841 1.00 97.50 89 ALA A O 1
ATOM 691 N N . PHE A 1 90 ? 5.409 -3.708 -4.480 1.00 98.44 90 PHE A N 1
ATOM 692 C CA . PHE A 1 90 ? 4.583 -3.571 -3.276 1.00 98.44 90 PHE A CA 1
ATOM 693 C C . PHE A 1 90 ? 5.287 -4.134 -2.044 1.00 98.44 90 PHE A C 1
ATOM 695 O O . PHE A 1 90 ? 5.347 -3.438 -1.036 1.00 98.44 90 PHE A O 1
ATOM 702 N N . VAL A 1 91 ? 5.912 -5.310 -2.131 1.00 97.25 91 VAL A N 1
ATOM 703 C CA . VAL A 1 91 ? 6.656 -5.900 -1.003 1.00 97.25 91 VAL A CA 1
ATOM 704 C C . VAL A 1 91 ? 7.810 -5.009 -0.548 1.00 97.25 91 VAL A C 1
ATOM 706 O O . VAL A 1 91 ? 7.961 -4.778 0.648 1.00 97.25 91 VAL A O 1
ATOM 709 N N . MET A 1 92 ? 8.565 -4.406 -1.477 1.00 94.94 92 MET A N 1
ATOM 710 C CA . MET A 1 92 ? 9.590 -3.403 -1.140 1.00 94.94 92 MET A CA 1
ATOM 711 C C . MET A 1 92 ? 9.022 -2.230 -0.339 1.00 94.94 92 MET A C 1
ATOM 713 O O . MET A 1 92 ? 9.724 -1.639 0.482 1.00 94.94 92 MET A O 1
ATOM 717 N N . ASN A 1 93 ? 7.772 -1.864 -0.617 1.00 97.31 93 ASN A N 1
ATOM 718 C CA . ASN A 1 93 ? 7.100 -0.798 0.090 1.00 97.31 93 ASN A CA 1
ATOM 719 C C . ASN A 1 93 ? 6.543 -1.250 1.441 1.00 97.31 93 ASN A C 1
ATOM 721 O O . ASN A 1 93 ? 6.664 -0.494 2.395 1.00 97.31 93 ASN A O 1
ATOM 725 N N . PHE A 1 94 ? 5.972 -2.448 1.533 1.00 97.12 94 PHE A N 1
ATOM 726 C CA . PHE A 1 94 ? 5.419 -2.989 2.775 1.00 97.12 94 PHE A CA 1
ATOM 727 C C . PHE A 1 94 ? 6.524 -3.257 3.800 1.00 97.12 94 PHE A C 1
ATOM 729 O O . PHE A 1 94 ? 6.358 -2.943 4.971 1.00 97.12 94 PHE A O 1
ATOM 736 N N . ASP A 1 95 ? 7.693 -3.719 3.354 1.00 94.38 95 ASP A N 1
ATOM 737 C CA . ASP A 1 95 ? 8.891 -3.843 4.193 1.00 94.38 95 ASP A CA 1
ATOM 738 C C . ASP A 1 95 ? 9.301 -2.495 4.817 1.00 94.38 95 ASP A C 1
ATOM 740 O O . ASP A 1 95 ? 9.578 -2.412 6.009 1.00 94.38 95 ASP A O 1
ATOM 744 N N . ASP A 1 96 ? 9.255 -1.405 4.043 1.00 92.56 96 ASP A N 1
ATOM 745 C CA . ASP A 1 96 ? 9.554 -0.060 4.556 1.00 92.56 96 ASP A CA 1
ATOM 746 C C . ASP A 1 96 ? 8.460 0.521 5.471 1.00 92.56 96 ASP A C 1
ATOM 748 O O . ASP A 1 96 ? 8.769 1.410 6.264 1.00 92.56 96 ASP A O 1
ATOM 752 N N . GLU A 1 97 ? 7.207 0.077 5.335 1.00 91.75 97 GLU A N 1
ATOM 753 C CA . GLU A 1 97 ? 6.065 0.580 6.117 1.00 91.75 97 GLU A CA 1
ATOM 754 C C . GLU A 1 97 ? 5.861 -0.181 7.429 1.00 91.75 97 GLU A C 1
ATOM 756 O O . GLU A 1 97 ? 5.580 0.420 8.462 1.00 91.75 97 GLU A O 1
ATOM 761 N N . SER A 1 98 ? 5.990 -1.505 7.394 1.00 94.19 98 SER A N 1
ATOM 762 C CA . SER A 1 98 ? 5.611 -2.390 8.498 1.00 94.19 98 SER A CA 1
ATOM 763 C C . SER A 1 98 ? 6.690 -3.402 8.869 1.00 94.19 98 SER A C 1
ATOM 765 O O . SER A 1 98 ? 6.507 -4.159 9.817 1.00 94.19 98 SER A O 1
ATOM 767 N N . GLY A 1 99 ? 7.795 -3.483 8.119 1.00 93.94 99 GLY A N 1
ATOM 768 C CA . GLY A 1 99 ? 8.697 -4.634 8.212 1.00 93.94 99 GLY A CA 1
ATOM 769 C C . GLY A 1 99 ? 7.999 -5.948 7.847 1.00 93.94 99 GLY A C 1
ATOM 770 O O . GLY A 1 99 ? 8.398 -7.004 8.333 1.00 93.94 99 GLY A O 1
ATOM 771 N N . LEU A 1 100 ? 6.938 -5.867 7.029 1.00 94.19 100 LEU A N 1
ATOM 772 C CA . LEU A 1 100 ? 6.034 -6.965 6.680 1.00 94.19 100 LEU A CA 1
ATOM 773 C C . LEU A 1 100 ? 5.262 -7.561 7.870 1.00 94.19 100 LEU A C 1
ATOM 775 O O . LEU A 1 100 ? 4.760 -8.680 7.773 1.00 94.19 100 LEU A O 1
ATOM 779 N N . ASP A 1 101 ? 5.136 -6.829 8.976 1.00 94.06 101 ASP A N 1
ATOM 780 C CA . ASP A 1 101 ? 4.248 -7.202 10.074 1.00 94.06 101 ASP A CA 1
ATOM 781 C C . ASP A 1 101 ? 2.797 -6.824 9.708 1.00 94.06 101 ASP A C 1
ATOM 783 O O . ASP A 1 101 ? 2.474 -5.638 9.576 1.00 94.06 101 ASP A O 1
ATOM 787 N N . PRO A 1 102 ? 1.899 -7.806 9.513 1.00 93.19 102 PRO A N 1
ATOM 788 C CA . PRO A 1 102 ? 0.536 -7.531 9.089 1.00 93.19 102 PRO A CA 1
ATOM 789 C C . PRO A 1 102 ? -0.333 -6.940 10.201 1.00 93.19 102 PRO A C 1
ATOM 791 O O . PRO A 1 102 ? -1.421 -6.460 9.890 1.00 93.19 102 PRO A O 1
ATOM 794 N N . ASP A 1 103 ? 0.119 -6.930 11.457 1.00 92.19 103 ASP A N 1
ATOM 795 C CA . ASP A 1 103 ? -0.659 -6.436 12.595 1.00 92.19 103 ASP A CA 1
ATOM 796 C C . ASP A 1 103 ? -0.029 -5.219 13.298 1.00 92.19 103 ASP A C 1
ATOM 798 O O . ASP A 1 103 ? -0.598 -4.660 14.243 1.00 92.19 103 ASP A O 1
ATOM 802 N N . ILE A 1 104 ? 1.126 -4.744 12.818 1.00 92.44 104 ILE A N 1
ATOM 803 C CA . ILE A 1 104 ? 1.798 -3.598 13.432 1.00 92.44 104 ILE A CA 1
ATOM 804 C C . ILE A 1 104 ? 0.924 -2.348 13.376 1.00 92.44 104 ILE A C 1
ATOM 806 O O . ILE A 1 104 ? 0.424 -1.940 12.324 1.00 92.44 104 ILE A O 1
ATOM 810 N N . THR A 1 105 ? 0.764 -1.726 14.540 1.00 92.81 105 THR A N 1
ATOM 811 C CA . THR A 1 105 ? 0.085 -0.442 14.709 1.00 92.81 105 THR A CA 1
ATOM 812 C C . THR A 1 105 ? 1.123 0.645 14.946 1.00 92.81 105 THR A C 1
ATOM 814 O O . THR A 1 105 ? 2.075 0.450 15.703 1.00 92.81 105 THR A O 1
ATOM 817 N N . GLU A 1 106 ? 0.930 1.800 14.318 1.00 88.69 106 GLU A N 1
ATOM 818 C CA . GLU A 1 106 ? 1.771 2.974 14.523 1.00 88.69 106 GLU A CA 1
ATOM 819 C C . GLU A 1 106 ? 1.823 3.357 16.014 1.00 88.69 106 GLU A C 1
ATOM 821 O O . GLU A 1 106 ? 0.804 3.395 16.703 1.00 88.69 106 GLU A O 1
ATOM 826 N N . GLY A 1 107 ? 3.017 3.647 16.542 1.00 85.50 107 GLY A N 1
ATOM 827 C CA . GLY A 1 107 ? 3.187 3.981 17.964 1.00 85.50 107 GLY A CA 1
ATOM 828 C C . GLY A 1 107 ? 2.727 5.394 18.341 1.00 85.50 107 GLY A C 1
ATOM 829 O O . GLY A 1 107 ? 2.581 5.704 19.524 1.00 85.50 107 GLY A O 1
ATOM 830 N N . ALA A 1 108 ? 2.509 6.259 17.351 1.00 86.94 108 ALA A N 1
ATOM 831 C CA . ALA A 1 108 ? 2.075 7.638 17.522 1.00 86.94 108 ALA A CA 1
ATOM 832 C C . ALA A 1 108 ? 0.908 7.944 16.579 1.00 86.94 108 ALA A C 1
ATOM 834 O O . ALA A 1 108 ? 0.777 7.331 15.526 1.00 86.94 108 ALA A O 1
ATOM 835 N N . ALA A 1 109 ? 0.052 8.884 16.974 1.00 88.12 109 ALA A N 1
ATOM 836 C CA . ALA A 1 109 ? -1.058 9.300 16.135 1.00 88.12 109 ALA A CA 1
ATOM 837 C C . ALA A 1 109 ? -0.573 10.211 14.999 1.00 88.12 109 ALA A C 1
ATOM 839 O O . ALA A 1 109 ? 0.302 11.059 15.196 1.00 88.12 109 ALA A O 1
ATOM 840 N N . ASN A 1 110 ? -1.207 10.095 13.835 1.00 85.44 110 ASN A N 1
ATOM 841 C CA . ASN A 1 110 ? -1.035 11.014 12.722 1.00 85.44 110 ASN A CA 1
ATOM 842 C C . ASN A 1 110 ? -1.645 12.397 13.031 1.00 85.44 110 ASN A C 1
ATOM 844 O O . ASN A 1 110 ? -2.243 12.633 14.083 1.00 85.44 110 ASN A O 1
ATOM 848 N N . VAL A 1 111 ? -1.549 13.327 12.074 1.00 85.81 111 VAL A N 1
ATOM 849 C CA . VAL A 1 111 ? -2.072 14.703 12.214 1.00 85.81 111 VAL A CA 1
ATOM 850 C C . VAL A 1 111 ? -3.584 14.782 12.478 1.00 85.81 111 VAL A C 1
ATOM 852 O O . VAL A 1 111 ? -4.081 15.834 12.868 1.00 85.81 111 VAL A O 1
ATOM 855 N N . HIS A 1 112 ? -4.312 13.682 12.275 1.00 86.38 112 HIS A N 1
ATOM 856 C CA . HIS A 1 112 ? -5.751 13.561 12.493 1.00 86.38 112 HIS A CA 1
ATOM 857 C C . HIS A 1 112 ? -6.106 12.833 13.800 1.00 86.38 112 HIS A C 1
ATOM 859 O O . HIS A 1 112 ? -7.282 12.576 14.052 1.00 86.38 112 HIS A O 1
ATOM 865 N N . GLY A 1 113 ? -5.117 12.487 14.632 1.00 87.44 113 GLY A N 1
ATOM 866 C CA . GLY A 1 113 ? -5.344 11.758 15.882 1.00 87.44 113 GLY A CA 1
ATOM 867 C C . GLY A 1 113 ? -5.658 10.270 15.686 1.00 87.44 113 GLY A C 1
ATOM 868 O O . GLY A 1 113 ? -6.206 9.642 16.587 1.00 87.44 113 GLY A O 1
ATOM 869 N N . THR A 1 114 ? -5.344 9.708 14.515 1.00 91.69 114 THR A N 1
ATOM 870 C CA . THR A 1 114 ? -5.582 8.292 14.177 1.00 91.69 114 THR A CA 1
ATOM 871 C C . THR A 1 114 ? -4.260 7.549 13.985 1.00 91.69 114 THR A C 1
ATOM 873 O O . THR A 1 114 ? -3.217 8.184 13.877 1.00 91.69 114 THR A O 1
ATOM 876 N N . TYR A 1 115 ? -4.289 6.217 13.937 1.00 91.81 115 TYR A N 1
ATOM 877 C CA . TYR A 1 115 ? -3.086 5.378 13.871 1.00 91.81 115 TYR A CA 1
ATOM 878 C C . TYR A 1 115 ? -3.119 4.475 12.643 1.00 91.81 115 TYR A C 1
ATOM 880 O O . TYR A 1 115 ? -4.148 3.829 12.394 1.00 91.81 115 TYR A O 1
ATOM 888 N N . GLY A 1 116 ? -1.996 4.405 11.925 1.00 91.94 116 GLY A N 1
ATOM 889 C CA . GLY A 1 116 ? -1.786 3.414 10.874 1.00 91.94 116 GLY A CA 1
ATOM 890 C C . GLY A 1 116 ? -1.778 1.986 11.417 1.00 91.94 116 GLY A C 1
ATOM 891 O O . GLY A 1 116 ? -1.362 1.757 12.555 1.00 91.94 116 GLY A O 1
ATOM 892 N N . ARG A 1 117 ? -2.258 1.020 10.623 1.00 94.31 117 ARG A N 1
ATOM 893 C CA . ARG A 1 117 ? -2.129 -0.409 10.945 1.00 94.31 117 ARG A CA 1
ATOM 894 C C . ARG A 1 117 ? -1.932 -1.282 9.708 1.00 94.31 117 ARG A C 1
ATOM 896 O O . ARG A 1 117 ? -2.457 -0.980 8.634 1.00 94.31 117 ARG A O 1
ATOM 903 N N . GLY A 1 118 ? -1.191 -2.369 9.891 1.00 95.88 118 GLY A N 1
ATOM 904 C CA . GLY A 1 118 ? -1.008 -3.449 8.927 1.00 95.88 118 GLY A CA 1
ATOM 905 C C . GLY A 1 118 ? 0.092 -3.232 7.891 1.00 95.88 118 GLY A C 1
ATOM 906 O O . GLY A 1 118 ? 0.889 -2.295 7.991 1.00 95.88 118 GLY A O 1
ATOM 907 N N . LEU A 1 119 ? 0.122 -4.105 6.877 1.00 96.50 119 LEU A N 1
ATOM 908 C CA . LEU A 1 119 ? 1.228 -4.283 5.924 1.00 96.50 119 LEU A CA 1
ATOM 909 C C . LEU A 1 119 ? 1.679 -2.983 5.255 1.00 96.50 119 LEU A C 1
ATOM 911 O O . LEU A 1 119 ? 2.868 -2.784 5.007 1.00 96.50 119 LEU A O 1
ATOM 915 N N . TYR A 1 120 ? 0.729 -2.098 4.964 1.00 96.12 120 TYR A N 1
ATOM 916 C CA . TYR A 1 120 ? 0.979 -0.821 4.300 1.00 96.12 120 TYR A CA 1
ATOM 917 C C . TYR A 1 120 ? 0.379 0.372 5.039 1.00 96.12 120 TYR A C 1
ATOM 919 O O . TYR A 1 120 ? 0.087 1.395 4.421 1.00 96.12 120 TYR A O 1
ATOM 927 N N . GLN A 1 121 ? 0.219 0.226 6.361 1.00 95.06 121 GLN A N 1
ATOM 928 C CA . GLN A 1 121 ? -0.176 1.292 7.280 1.00 95.06 121 GLN A CA 1
ATOM 929 C C . GLN A 1 121 ? -1.445 2.019 6.818 1.00 95.06 121 GLN A C 1
ATOM 931 O O . GLN A 1 121 ? -1.465 3.229 6.581 1.00 95.06 121 GLN A O 1
ATOM 936 N N . LEU A 1 122 ? -2.536 1.260 6.689 1.00 95.00 122 LEU A N 1
ATOM 937 C CA . LEU A 1 122 ? -3.855 1.825 6.425 1.00 95.00 122 LEU A CA 1
ATOM 938 C C . LEU A 1 122 ? -4.186 2.843 7.518 1.00 95.00 122 LEU A C 1
ATOM 940 O O . LEU A 1 122 ? -4.162 2.518 8.705 1.00 95.00 122 LEU A O 1
ATOM 944 N N . THR A 1 123 ? -4.487 4.074 7.111 1.00 93.81 123 THR A N 1
ATOM 945 C CA . THR A 1 123 ? -4.728 5.210 8.007 1.00 93.81 123 THR A CA 1
ATOM 946 C C . THR A 1 123 ? -6.082 5.846 7.746 1.00 93.81 123 THR A C 1
ATOM 948 O O . THR A 1 123 ? -6.655 5.749 6.653 1.00 93.81 123 THR A O 1
ATOM 951 N N . ASP A 1 124 ? -6.571 6.535 8.770 1.00 94.62 124 ASP A N 1
ATOM 952 C CA . ASP A 1 124 ? -7.755 7.365 8.682 1.00 94.62 124 ASP A CA 1
ATOM 953 C C . ASP A 1 124 ? -7.393 8.858 8.617 1.00 94.62 124 ASP A C 1
ATOM 955 O O . ASP A 1 124 ? -6.350 9.317 9.087 1.00 94.62 124 ASP A O 1
ATOM 959 N N . THR A 1 125 ? -8.274 9.624 7.980 1.00 92.50 125 THR A N 1
ATOM 960 C CA . THR A 1 125 ? -8.189 11.090 7.834 1.00 92.50 125 THR A CA 1
ATOM 961 C C . THR A 1 125 ? -9.042 11.837 8.859 1.00 92.50 125 THR A C 1
ATOM 963 O O . THR A 1 125 ? -8.903 13.042 9.044 1.00 92.50 125 THR A O 1
ATOM 966 N N . ALA A 1 126 ? -9.928 11.117 9.538 1.00 92.31 126 ALA A N 1
ATOM 967 C CA . ALA A 1 126 ? -10.603 11.504 10.768 1.00 92.31 126 ALA A CA 1
ATOM 968 C C . ALA A 1 126 ? -11.046 10.209 11.472 1.00 92.31 126 ALA A C 1
ATOM 970 O O . ALA A 1 126 ? -11.133 9.177 10.808 1.00 92.31 126 ALA A O 1
ATOM 971 N N . PRO A 1 127 ? -11.349 10.213 12.779 1.00 91.88 127 PRO A N 1
ATOM 972 C CA . PRO A 1 127 ? -11.829 9.011 13.460 1.00 91.88 127 PRO A CA 1
ATOM 973 C C . PRO A 1 127 ? -13.018 8.369 12.725 1.00 91.88 127 PRO A C 1
ATOM 975 O O . PRO A 1 127 ? -14.046 9.017 12.531 1.00 91.88 127 PRO A O 1
ATOM 978 N N . GLY A 1 128 ? -12.873 7.113 12.289 1.00 93.44 128 GLY A N 1
ATOM 979 C CA . GLY A 1 128 ? -13.917 6.400 11.543 1.00 93.44 128 GLY A CA 1
ATOM 980 C C . GLY A 1 128 ? -13.988 6.717 10.040 1.00 93.44 128 GLY A C 1
ATOM 981 O O . GLY A 1 128 ? -14.884 6.224 9.357 1.00 93.44 128 GLY A O 1
ATOM 982 N N . VAL A 1 129 ? -13.096 7.566 9.512 1.00 94.69 129 VAL A N 1
ATOM 983 C CA . VAL A 1 129 ? -13.154 8.080 8.135 1.00 94.69 129 VAL A CA 1
ATOM 984 C C . VAL A 1 129 ? -11.797 7.957 7.452 1.00 94.69 129 VAL A C 1
ATOM 986 O O . VAL A 1 129 ? -10.894 8.775 7.650 1.00 94.69 129 VAL A O 1
ATOM 989 N N . GLY A 1 130 ? -11.674 6.978 6.562 1.00 94.19 130 GLY A N 1
ATOM 990 C CA . GLY A 1 130 ? -10.489 6.790 5.736 1.00 94.19 130 GLY A CA 1
ATOM 991 C C . GLY A 1 130 ? -10.281 5.336 5.344 1.00 94.19 130 GLY A C 1
ATOM 992 O O . GLY A 1 130 ? -11.223 4.541 5.327 1.00 94.19 130 GLY A O 1
ATOM 993 N N . ARG A 1 131 ? -9.046 5.009 4.959 1.00 96.00 131 ARG A N 1
ATOM 994 C CA . ARG A 1 131 ? -8.721 3.713 4.354 1.00 96.00 131 ARG A CA 1
ATOM 995 C C . ARG A 1 131 ? -8.749 2.588 5.378 1.00 96.00 131 ARG A C 1
ATOM 997 O O . ARG A 1 131 ? -9.151 1.483 5.029 1.00 96.00 131 ARG A O 1
ATOM 1004 N N . ARG A 1 132 ? -8.372 2.870 6.628 1.00 95.81 132 ARG A N 1
ATOM 1005 C CA . ARG A 1 132 ? -8.408 1.886 7.712 1.00 95.81 132 ARG A CA 1
ATOM 1006 C C . ARG A 1 132 ? -9.840 1.513 8.064 1.00 95.81 132 ARG A C 1
ATOM 1008 O O . ARG A 1 132 ? -10.183 0.339 8.024 1.00 95.81 132 ARG A O 1
ATOM 1015 N N . SER A 1 133 ? -10.685 2.502 8.335 1.00 96.50 133 SER A N 1
ATOM 1016 C CA . SER A 1 133 ? -12.094 2.251 8.651 1.00 96.50 133 SER A CA 1
ATOM 1017 C C . SER A 1 133 ? -12.837 1.571 7.493 1.00 96.50 133 SER A C 1
ATOM 1019 O O . SER A 1 133 ? -13.658 0.682 7.718 1.00 96.50 133 SER A O 1
ATOM 1021 N N . ALA A 1 134 ? -12.525 1.939 6.243 1.00 96.94 134 ALA A N 1
ATOM 1022 C CA . ALA A 1 134 ? -13.085 1.281 5.062 1.00 96.94 134 ALA A CA 1
ATOM 1023 C C . ALA A 1 134 ? -12.642 -0.187 4.946 1.00 96.94 134 ALA A C 1
ATOM 1025 O O . ALA A 1 134 ? -13.481 -1.049 4.690 1.00 96.94 134 ALA A O 1
ATOM 1026 N N . TYR A 1 135 ? -11.361 -0.472 5.189 1.00 97.56 135 TYR A N 1
ATOM 1027 C CA . TYR A 1 135 ? -10.830 -1.831 5.218 1.00 97.56 135 TYR A CA 1
ATOM 1028 C C . TYR A 1 135 ? -11.475 -2.683 6.308 1.00 97.56 135 TYR A C 1
ATOM 1030 O O . TYR A 1 135 ? -11.983 -3.763 6.023 1.00 97.56 135 TYR A O 1
ATOM 1038 N N . GLU A 1 136 ? -11.488 -2.190 7.547 1.00 96.50 136 GLU A N 1
ATOM 1039 C CA . GLU A 1 136 ? -12.015 -2.939 8.685 1.00 96.50 136 GLU A CA 1
ATOM 1040 C C . GLU A 1 136 ? -13.485 -3.291 8.470 1.00 96.50 136 GLU A C 1
ATOM 1042 O O . GLU A 1 136 ? -13.886 -4.432 8.691 1.00 96.50 136 GLU A O 1
ATOM 1047 N N . LYS A 1 137 ? -14.275 -2.345 7.950 1.00 97.00 137 LYS A N 1
ATOM 1048 C CA . LYS A 1 137 ? -15.656 -2.616 7.555 1.00 97.00 137 LYS A CA 1
ATOM 1049 C C . LYS A 1 137 ? -15.742 -3.653 6.431 1.00 97.00 137 LYS A C 1
ATOM 1051 O O . LYS A 1 137 ? -16.550 -4.572 6.519 1.00 97.00 137 LYS A O 1
ATOM 1056 N N . TRP A 1 138 ? -14.940 -3.498 5.378 1.00 97.38 138 TRP A N 1
ATOM 1057 C CA . TRP A 1 138 ? -14.939 -4.399 4.224 1.00 97.38 138 TRP A CA 1
ATOM 1058 C C . TRP A 1 138 ? -14.602 -5.844 4.621 1.00 97.38 138 TRP A C 1
ATOM 1060 O O . TRP A 1 138 ? -15.290 -6.768 4.191 1.00 97.38 138 TRP A O 1
ATOM 1070 N N . ALA A 1 139 ? -13.598 -6.037 5.479 1.00 96.56 139 ALA A N 1
ATOM 1071 C CA . ALA A 1 139 ? -13.193 -7.349 5.976 1.00 96.56 139 ALA A CA 1
ATOM 1072 C C . ALA A 1 139 ? -14.226 -7.936 6.956 1.00 96.56 139 ALA A C 1
ATOM 1074 O O . ALA A 1 139 ? -14.589 -9.105 6.834 1.00 96.56 139 ALA A O 1
ATOM 1075 N N . GLN A 1 140 ? -14.783 -7.121 7.865 1.00 95.75 140 GLN A N 1
ATOM 1076 C CA . GLN A 1 140 ? -15.858 -7.546 8.776 1.00 95.75 140 GLN A CA 1
ATOM 1077 C C . GLN A 1 140 ? -17.108 -8.020 8.030 1.00 95.75 140 GLN A C 1
ATOM 1079 O O . GLN A 1 140 ? -17.651 -9.071 8.363 1.00 95.75 140 GLN A O 1
ATOM 1084 N N . ASP A 1 141 ? -17.551 -7.282 7.006 1.00 96.56 141 ASP A N 1
ATOM 1085 C CA . ASP A 1 141 ? -18.734 -7.638 6.211 1.00 96.56 141 ASP A CA 1
ATOM 1086 C C . ASP A 1 141 ? -18.559 -8.988 5.477 1.00 96.56 141 ASP A C 1
ATOM 1088 O O . ASP A 1 141 ? -19.544 -9.625 5.101 1.00 96.56 141 ASP A O 1
ATOM 1092 N N . ARG A 1 142 ? -17.311 -9.436 5.281 1.00 94.81 142 ARG A N 1
ATOM 1093 C CA . ARG A 1 142 ? -16.947 -10.708 4.638 1.00 94.81 142 ARG A CA 1
ATOM 1094 C C . ARG A 1 142 ? -16.651 -11.839 5.626 1.00 94.81 142 ARG A C 1
ATOM 1096 O O . ARG A 1 142 ? -16.591 -12.990 5.204 1.00 94.81 142 ARG A O 1
ATOM 1103 N N . GLY A 1 143 ? -16.515 -11.529 6.916 1.00 95.62 143 GLY A N 1
ATOM 1104 C CA . GLY A 1 143 ? -16.091 -12.488 7.937 1.00 95.62 143 GLY A CA 1
ATOM 1105 C C . GLY A 1 143 ? -14.610 -12.868 7.845 1.00 95.62 143 GLY A C 1
ATOM 1106 O O . GLY A 1 143 ? -14.231 -13.924 8.343 1.00 95.62 143 GLY A O 1
ATOM 1107 N N . ASP A 1 144 ? -13.792 -12.030 7.205 1.00 94.31 144 ASP A N 1
ATOM 1108 C CA . ASP A 1 144 ? -12.358 -12.266 7.040 1.00 94.31 144 ASP A CA 1
ATOM 1109 C C . ASP A 1 144 ? -11.579 -11.854 8.310 1.00 94.31 144 ASP A C 1
ATOM 1111 O O . ASP A 1 144 ? -12.022 -11.003 9.090 1.00 94.31 144 ASP A O 1
ATOM 1115 N N . ASP A 1 145 ? -10.385 -12.422 8.512 1.00 92.94 145 ASP A N 1
ATOM 1116 C CA . ASP A 1 145 ? -9.471 -11.988 9.578 1.00 92.94 145 ASP A CA 1
ATOM 1117 C C . ASP A 1 145 ? -9.022 -10.542 9.322 1.00 92.94 145 ASP A C 1
ATOM 1119 O O . ASP A 1 145 ? -8.340 -10.265 8.332 1.00 92.94 145 ASP A O 1
ATOM 1123 N N . LEU A 1 146 ? -9.387 -9.627 10.226 1.00 89.00 146 LEU A N 1
ATOM 1124 C CA . LEU A 1 146 ? -9.148 -8.189 10.100 1.00 89.00 146 LEU A CA 1
ATOM 1125 C C . LEU A 1 146 ? -7.691 -7.822 9.846 1.00 89.00 146 LEU A C 1
ATOM 1127 O O . LEU A 1 146 ? -7.461 -6.796 9.226 1.00 89.00 146 LEU A O 1
ATOM 1131 N N . TYR A 1 147 ? -6.707 -8.591 10.299 1.00 89.94 147 TYR A N 1
ATOM 1132 C CA . TYR A 1 147 ? -5.300 -8.285 10.004 1.00 89.94 147 TYR A CA 1
ATOM 1133 C C . TYR A 1 147 ? -4.534 -9.510 9.518 1.00 89.94 147 TYR A C 1
ATOM 1135 O O . TYR A 1 147 ? -3.306 -9.529 9.518 1.00 89.94 147 TYR A O 1
ATOM 1143 N N . GLY A 1 148 ? -5.263 -10.493 8.987 1.00 94.06 148 GLY A N 1
ATOM 1144 C CA . GLY A 1 148 ? -4.683 -11.553 8.181 1.00 94.06 148 GLY A CA 1
ATOM 1145 C C . GLY A 1 148 ? -4.036 -10.970 6.926 1.00 94.06 148 GLY A C 1
ATOM 1146 O O . GLY A 1 148 ? -4.545 -10.019 6.325 1.00 94.06 148 GLY A O 1
ATOM 1147 N N . VAL A 1 149 ? -2.900 -11.537 6.515 1.00 96.06 149 VAL A N 1
ATOM 1148 C CA . VAL A 1 149 ? -2.194 -11.093 5.303 1.00 96.06 149 VAL A CA 1
ATOM 1149 C C . VAL A 1 149 ? -3.126 -11.154 4.094 1.00 96.06 149 VAL A C 1
ATOM 1151 O O . VAL A 1 149 ? -3.248 -10.172 3.372 1.00 96.06 149 VAL A O 1
ATOM 1154 N N . ASP A 1 150 ? -3.836 -12.267 3.901 1.00 96.69 150 ASP A N 1
ATOM 1155 C CA . ASP A 1 150 ? -4.701 -12.452 2.734 1.00 96.69 150 ASP A CA 1
ATOM 1156 C C . ASP A 1 150 ? -5.840 -11.433 2.644 1.00 96.69 150 ASP A C 1
ATOM 1158 O O . ASP A 1 150 ? -6.081 -10.907 1.559 1.00 96.69 150 ASP A O 1
ATOM 1162 N N . SER A 1 151 ? -6.471 -11.079 3.765 1.00 97.19 151 SER A N 1
ATOM 1163 C CA . SER A 1 151 ? -7.508 -10.041 3.820 1.00 97.19 151 SER A CA 1
ATOM 1164 C C . SER A 1 151 ? -6.969 -8.682 3.369 1.00 97.19 151 SER A C 1
ATOM 1166 O O . SER A 1 151 ? -7.622 -7.961 2.612 1.00 97.19 151 SER A O 1
ATOM 1168 N N . GLN A 1 152 ? -5.743 -8.343 3.780 1.00 98.12 152 GLN A N 1
ATOM 1169 C CA . GLN A 1 152 ? -5.085 -7.099 3.379 1.00 98.12 152 GLN A CA 1
ATOM 1170 C C . GLN A 1 152 ? -4.690 -7.107 1.900 1.00 98.12 152 GLN A C 1
ATOM 1172 O O . GLN A 1 152 ? -4.807 -6.080 1.232 1.00 98.12 152 GLN A O 1
ATOM 1177 N N . LEU A 1 153 ? -4.248 -8.248 1.362 1.00 98.50 153 LEU A N 1
ATOM 1178 C CA . LEU A 1 153 ? -3.941 -8.371 -0.065 1.00 98.50 153 LEU A CA 1
ATOM 1179 C C . LEU A 1 153 ? -5.211 -8.339 -0.924 1.00 98.50 153 LEU A C 1
ATOM 1181 O O . LEU A 1 153 ? -5.210 -7.709 -1.980 1.00 98.50 153 LEU A O 1
ATOM 1185 N N . ASP A 1 154 ? -6.307 -8.954 -0.477 1.00 98.31 154 ASP A N 1
ATOM 1186 C CA . ASP A 1 154 ? -7.602 -8.859 -1.157 1.00 98.31 154 ASP A CA 1
ATOM 1187 C C . ASP A 1 154 ? -8.107 -7.414 -1.175 1.00 98.31 154 ASP A C 1
ATOM 1189 O O . ASP A 1 154 ? -8.535 -6.912 -2.221 1.00 98.31 154 ASP A O 1
ATOM 1193 N N . TYR A 1 155 ? -8.005 -6.715 -0.041 1.00 98.44 155 TYR A N 1
ATOM 1194 C CA . TYR A 1 155 ? -8.406 -5.318 0.042 1.00 98.44 155 TYR A CA 1
ATOM 1195 C C . TYR A 1 155 ? -7.512 -4.402 -0.798 1.00 98.44 155 TYR A C 1
ATOM 1197 O O . TYR A 1 155 ? -8.027 -3.522 -1.487 1.00 98.44 155 TYR A O 1
ATOM 1205 N N . LEU A 1 156 ? -6.197 -4.646 -0.849 1.00 98.62 156 LEU A N 1
ATOM 1206 C CA . LEU A 1 156 ? -5.306 -3.943 -1.773 1.00 98.62 156 LEU A CA 1
ATOM 1207 C C . LEU A 1 156 ? -5.818 -4.060 -3.213 1.00 98.62 156 LEU A C 1
ATOM 1209 O O . LEU A 1 156 ? -5.939 -3.055 -3.912 1.00 98.62 156 LEU A O 1
ATOM 1213 N N . MET A 1 157 ? -6.149 -5.272 -3.663 1.00 98.56 157 MET A N 1
ATOM 1214 C CA . MET A 1 157 ? -6.660 -5.487 -5.020 1.00 98.56 157 MET A CA 1
ATOM 1215 C C . MET A 1 157 ? -8.017 -4.805 -5.241 1.00 98.56 157 MET A C 1
ATOM 1217 O O . MET A 1 157 ? -8.261 -4.261 -6.322 1.00 98.56 157 MET A O 1
ATOM 1221 N N . HIS A 1 158 ? -8.879 -4.780 -4.222 1.00 98.12 158 HIS A N 1
ATOM 1222 C CA . HIS A 1 158 ? -10.130 -4.022 -4.241 1.00 98.12 158 HIS A CA 1
ATOM 1223 C C . HIS A 1 158 ? -9.881 -2.514 -4.420 1.00 98.12 158 HIS A C 1
ATOM 1225 O O . HIS A 1 158 ? -10.478 -1.897 -5.306 1.00 98.12 158 HIS A O 1
ATOM 1231 N N . GLU A 1 159 ? -8.959 -1.926 -3.653 1.00 97.94 159 GLU A N 1
ATOM 1232 C CA . GLU A 1 159 ? -8.603 -0.507 -3.752 1.00 97.94 159 GLU A CA 1
ATOM 1233 C C . GLU A 1 159 ? -7.995 -0.173 -5.121 1.00 97.94 159 GLU A C 1
ATOM 1235 O O . GLU A 1 159 ? -8.414 0.796 -5.757 1.00 97.94 159 GLU A O 1
ATOM 1240 N N . LEU A 1 160 ? -7.061 -0.989 -5.625 1.00 98.31 160 LEU A N 1
ATOM 1241 C CA . LEU A 1 160 ? -6.403 -0.766 -6.922 1.00 98.31 160 LEU A CA 1
ATOM 1242 C C . LEU A 1 160 ? -7.369 -0.854 -8.115 1.00 98.31 160 LEU A C 1
ATOM 1244 O O . LEU A 1 160 ? -7.117 -0.234 -9.149 1.00 98.31 160 LEU A O 1
ATOM 1248 N N . ASN A 1 161 ? -8.485 -1.573 -7.974 1.00 97.44 161 ASN A N 1
ATOM 1249 C CA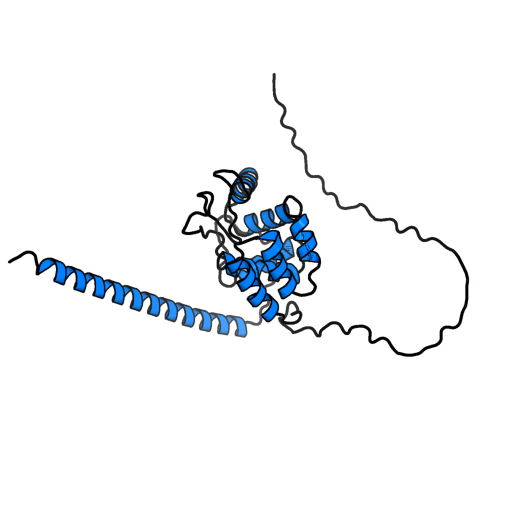 . ASN A 1 161 ? -9.563 -1.605 -8.966 1.00 97.44 161 ASN A CA 1
ATOM 1250 C C . ASN A 1 161 ? -10.645 -0.534 -8.735 1.00 97.44 161 ASN A C 1
ATOM 1252 O O . ASN A 1 161 ? -11.482 -0.319 -9.613 1.00 97.44 161 ASN A O 1
ATOM 1256 N N . GLY A 1 162 ? -10.631 0.139 -7.585 1.00 96.81 162 GLY A N 1
ATOM 1257 C CA . GLY A 1 162 ? -11.645 1.100 -7.164 1.00 96.81 162 GLY A CA 1
ATOM 1258 C C . GLY A 1 162 ? -11.052 2.464 -6.827 1.00 96.81 162 GLY A C 1
ATOM 1259 O O . GLY A 1 162 ? -10.640 3.216 -7.714 1.00 96.81 162 GLY A O 1
ATOM 1260 N N . SER A 1 163 ? -11.047 2.791 -5.534 1.00 96.81 163 SER A N 1
ATOM 1261 C CA . SER A 1 163 ? -10.650 4.099 -4.990 1.00 96.81 163 SER A CA 1
ATOM 1262 C C . SER A 1 163 ? -9.244 4.542 -5.410 1.00 96.81 163 SER A C 1
ATOM 1264 O O . SER A 1 163 ? -9.012 5.729 -5.631 1.00 96.81 163 SER A O 1
ATOM 1266 N N . GLU A 1 164 ? -8.323 3.597 -5.592 1.00 98.06 164 GLU A N 1
ATOM 1267 C CA . GLU A 1 164 ? -6.915 3.834 -5.913 1.00 98.06 164 GLU A CA 1
ATOM 1268 C C . GLU A 1 164 ? -6.566 3.488 -7.373 1.00 98.06 164 GLU A C 1
ATOM 1270 O O . GLU A 1 164 ? -5.394 3.480 -7.760 1.00 98.06 164 GLU A O 1
ATOM 1275 N N . ALA A 1 165 ? -7.563 3.288 -8.242 1.00 98.31 165 ALA A N 1
ATOM 1276 C CA . ALA A 1 165 ? -7.343 2.959 -9.654 1.00 98.31 165 ALA A CA 1
ATOM 1277 C C . ALA A 1 165 ? -6.530 4.022 -10.414 1.00 98.31 165 ALA A C 1
ATOM 1279 O O . ALA A 1 165 ? -5.784 3.713 -11.347 1.00 98.31 165 ALA A O 1
ATOM 1280 N N . ALA A 1 166 ? -6.641 5.295 -10.025 1.00 98.31 166 ALA A N 1
ATOM 1281 C CA . ALA A 1 166 ? -5.834 6.365 -10.609 1.00 98.31 166 ALA A CA 1
ATOM 1282 C C . ALA A 1 166 ? -4.347 6.247 -10.234 1.00 98.31 166 ALA A C 1
ATOM 1284 O O . ALA A 1 166 ? -3.487 6.505 -11.079 1.00 98.31 166 ALA A O 1
ATOM 1285 N N . ALA A 1 167 ? -4.039 5.848 -8.995 1.00 98.44 167 ALA A N 1
ATOM 1286 C CA . ALA A 1 167 ? -2.675 5.560 -8.567 1.00 98.44 167 ALA A CA 1
ATOM 1287 C C . ALA A 1 167 ? -2.146 4.318 -9.289 1.00 98.44 167 ALA A C 1
ATOM 1289 O O . ALA A 1 167 ? -1.051 4.353 -9.854 1.00 98.44 167 ALA A O 1
ATOM 1290 N N . TRP A 1 168 ? -2.965 3.267 -9.378 1.00 98.56 168 TRP A N 1
ATOM 1291 C CA . TRP A 1 168 ? -2.607 2.035 -10.072 1.00 98.56 168 TRP A CA 1
ATOM 1292 C C . TRP A 1 168 ? -2.230 2.267 -11.539 1.00 98.56 168 TRP A C 1
ATOM 1294 O O . TRP A 1 168 ? -1.166 1.838 -11.982 1.00 98.56 168 TRP A O 1
ATOM 1304 N N . LYS A 1 169 ? -3.014 3.068 -12.272 1.00 98.56 169 LYS A N 1
ATOM 1305 C CA . LYS A 1 169 ? -2.707 3.455 -13.662 1.00 98.56 169 LYS A CA 1
ATOM 1306 C C . LYS A 1 169 ? -1.364 4.164 -13.829 1.00 98.56 169 LYS A C 1
ATOM 1308 O O . LYS A 1 169 ? -0.803 4.128 -14.922 1.00 98.56 169 LYS A O 1
ATOM 1313 N N . LYS A 1 170 ? -0.871 4.863 -12.803 1.00 98.62 170 LYS A N 1
ATOM 1314 C CA . LYS A 1 170 ? 0.457 5.489 -12.838 1.00 98.62 170 LYS A CA 1
ATOM 1315 C C . LYS A 1 170 ? 1.542 4.459 -12.554 1.00 98.62 170 LYS A C 1
ATOM 1317 O O . LYS A 1 170 ? 2.504 4.401 -13.311 1.00 98.62 170 LYS A O 1
ATOM 1322 N N . ILE A 1 171 ? 1.343 3.609 -11.543 1.00 98.44 171 ILE A N 1
ATOM 1323 C CA . ILE A 1 171 ? 2.266 2.517 -11.194 1.00 98.44 171 ILE A CA 1
ATOM 1324 C C . ILE A 1 171 ? 2.488 1.599 -12.400 1.00 98.44 171 ILE A C 1
ATOM 1326 O O . ILE A 1 171 ? 3.625 1.270 -12.721 1.00 98.44 171 ILE A O 1
ATOM 1330 N N . GLN A 1 172 ? 1.426 1.269 -13.139 1.00 97.94 172 GLN A N 1
ATOM 1331 C CA . GLN A 1 172 ? 1.495 0.413 -14.327 1.00 97.94 172 GLN A CA 1
ATOM 1332 C C . GLN A 1 172 ? 2.323 0.983 -15.492 1.00 97.94 172 GLN A C 1
ATOM 1334 O O . GLN A 1 172 ? 2.633 0.245 -16.424 1.00 97.94 172 GLN A O 1
ATOM 1339 N N . ARG A 1 173 ? 2.685 2.274 -15.469 1.00 97.56 173 ARG A N 1
ATOM 1340 C CA . ARG A 1 173 ? 3.563 2.888 -16.483 1.00 97.56 173 ARG A CA 1
ATOM 1341 C C . ARG A 1 173 ? 5.045 2.640 -16.215 1.00 97.56 173 ARG A C 1
ATOM 1343 O O . ARG A 1 173 ? 5.855 2.918 -17.093 1.00 97.56 173 ARG A O 1
ATOM 1350 N N . ALA A 1 174 ? 5.393 2.170 -15.019 1.00 96.31 174 ALA A N 1
ATOM 1351 C CA . ALA A 1 174 ? 6.762 1.837 -14.673 1.00 96.31 174 ALA A CA 1
ATOM 1352 C C . ALA A 1 174 ? 7.284 0.677 -15.528 1.00 96.31 174 ALA A C 1
ATOM 1354 O O . ALA A 1 174 ? 6.565 -0.278 -15.831 1.00 96.31 174 ALA A O 1
ATOM 1355 N N . THR A 1 175 ? 8.561 0.755 -15.878 1.00 94.62 175 THR A N 1
ATOM 1356 C CA . THR A 1 175 ? 9.278 -0.245 -16.674 1.00 94.62 175 THR A CA 1
ATOM 1357 C C . THR A 1 175 ? 10.257 -1.062 -15.837 1.00 94.62 175 THR A C 1
ATOM 1359 O O . THR A 1 175 ? 10.634 -2.168 -16.235 1.00 94.62 175 THR A O 1
ATOM 1362 N N . THR A 1 176 ? 10.626 -0.556 -14.656 1.00 93.75 176 THR A N 1
ATOM 1363 C CA . THR A 1 176 ? 11.459 -1.258 -13.675 1.00 93.75 176 THR A CA 1
ATOM 1364 C C . THR A 1 176 ? 10.744 -1.435 -12.336 1.00 93.75 176 THR A C 1
ATOM 1366 O O . THR A 1 176 ? 9.757 -0.766 -12.014 1.00 93.75 176 THR A O 1
ATOM 1369 N N . ARG A 1 177 ? 11.283 -2.340 -11.509 1.00 94.44 177 ARG A N 1
ATOM 1370 C CA . ARG A 1 177 ? 10.836 -2.524 -10.124 1.00 94.44 177 ARG A CA 1
ATOM 1371 C C . ARG A 1 177 ? 11.072 -1.260 -9.285 1.00 94.44 177 ARG A C 1
ATOM 1373 O O . ARG A 1 177 ? 10.211 -0.907 -8.485 1.00 94.44 177 ARG A O 1
ATOM 1380 N N . GLY A 1 178 ? 12.202 -0.571 -9.477 1.00 94.06 178 GLY A N 1
ATOM 1381 C CA . GLY A 1 178 ? 12.534 0.668 -8.765 1.00 94.06 178 GLY A CA 1
ATOM 1382 C C . GLY A 1 178 ? 11.582 1.817 -9.104 1.00 94.06 178 GLY A C 1
ATOM 1383 O O . GLY A 1 178 ? 11.113 2.523 -8.205 1.00 94.06 178 GLY A O 1
ATOM 1384 N N . GLU A 1 179 ? 11.219 1.952 -10.381 1.00 96.31 179 GLU A N 1
ATOM 1385 C CA . GLU A 1 179 ? 10.208 2.903 -10.850 1.00 96.31 179 GLU A CA 1
ATOM 1386 C C . GLU A 1 179 ? 8.825 2.591 -10.271 1.00 96.31 179 GLU A C 1
ATOM 1388 O O . GLU A 1 179 ? 8.172 3.483 -9.727 1.00 96.31 179 GLU A O 1
ATOM 1393 N N . ALA A 1 180 ? 8.397 1.324 -10.322 1.00 98.06 180 ALA A N 1
ATOM 1394 C CA . ALA A 1 180 ? 7.109 0.901 -9.778 1.00 98.06 180 ALA A CA 1
ATOM 1395 C C . ALA A 1 180 ? 7.038 1.162 -8.270 1.00 98.06 180 ALA A C 1
ATOM 1397 O O . ALA A 1 180 ? 6.075 1.756 -7.786 1.00 98.06 180 ALA A O 1
ATOM 1398 N N . ALA A 1 181 ? 8.090 0.794 -7.533 1.00 97.56 181 ALA A N 1
ATOM 1399 C CA . ALA A 1 181 ? 8.172 1.022 -6.098 1.00 97.56 181 ALA A CA 1
ATOM 1400 C C . ALA A 1 181 ? 8.146 2.521 -5.771 1.00 97.56 181 ALA A C 1
ATOM 1402 O O . ALA A 1 181 ? 7.463 2.932 -4.837 1.00 97.56 181 ALA A O 1
ATOM 1403 N N . SER A 1 182 ? 8.831 3.347 -6.566 1.00 97.25 182 SER A N 1
ATOM 1404 C CA . SER A 1 182 ? 8.811 4.806 -6.420 1.00 97.25 182 SER A CA 1
ATOM 1405 C C . SER A 1 182 ? 7.419 5.389 -6.656 1.00 97.25 182 SER A C 1
ATOM 1407 O O . SER A 1 182 ? 6.989 6.274 -5.914 1.00 97.25 182 SER A O 1
ATOM 1409 N N . GLU A 1 183 ? 6.699 4.900 -7.665 1.00 98.31 183 GLU A N 1
ATOM 1410 C CA . GLU A 1 183 ? 5.355 5.377 -7.979 1.00 98.31 183 GLU A CA 1
ATOM 1411 C C . GLU A 1 183 ? 4.320 4.931 -6.937 1.00 98.31 183 GLU A C 1
ATOM 1413 O O . GLU A 1 183 ? 3.419 5.705 -6.611 1.00 98.31 183 GLU A O 1
ATOM 1418 N N . ILE A 1 184 ? 4.495 3.753 -6.325 1.00 98.38 184 ILE A N 1
ATOM 1419 C CA . ILE A 1 184 ? 3.690 3.309 -5.174 1.00 98.38 184 ILE A CA 1
ATOM 1420 C C . ILE A 1 184 ? 3.807 4.316 -4.021 1.00 98.38 184 ILE A C 1
ATOM 1422 O O . ILE A 1 184 ? 2.786 4.781 -3.509 1.00 98.38 184 ILE A O 1
ATOM 1426 N N . VAL A 1 185 ? 5.019 4.749 -3.657 1.00 97.25 185 VAL A N 1
ATO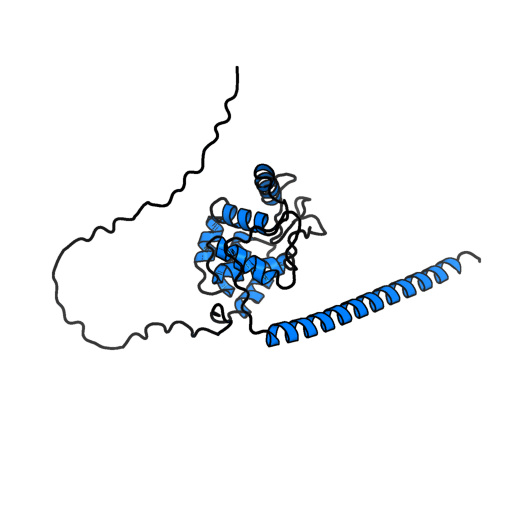M 1427 C CA . VAL A 1 185 ? 5.189 5.777 -2.610 1.00 97.25 185 VAL A CA 1
ATOM 1428 C C . VAL A 1 185 ? 4.534 7.096 -3.018 1.00 97.25 185 VAL A C 1
ATOM 1430 O O . VAL A 1 185 ? 3.854 7.729 -2.212 1.00 97.25 185 VAL A O 1
ATOM 1433 N N . ARG A 1 186 ? 4.742 7.541 -4.265 1.00 97.31 186 ARG A N 1
ATOM 1434 C CA . ARG A 1 186 ? 4.265 8.851 -4.741 1.00 97.31 186 ARG A CA 1
ATOM 1435 C C . ARG A 1 186 ? 2.748 8.939 -4.814 1.00 97.31 186 ARG A C 1
ATOM 1437 O O . ARG A 1 186 ? 2.191 9.955 -4.401 1.00 97.31 186 ARG A O 1
ATOM 1444 N N . SER A 1 187 ? 2.116 7.919 -5.381 1.00 97.56 187 SER A N 1
ATOM 1445 C CA . SER A 1 187 ? 0.723 7.991 -5.818 1.00 97.56 187 SER A CA 1
ATOM 1446 C C . SER A 1 187 ? -0.226 7.166 -4.958 1.00 97.56 187 SER A C 1
ATOM 1448 O O . SER A 1 187 ? -1.373 7.576 -4.817 1.00 97.56 187 SER A O 1
ATOM 1450 N N . PHE A 1 188 ? 0.229 6.060 -4.362 1.00 98.00 188 PHE A N 1
ATOM 1451 C CA . PHE A 1 188 ? -0.617 5.196 -3.537 1.00 98.00 188 PHE A CA 1
ATOM 1452 C C . PHE A 1 188 ? -0.469 5.520 -2.045 1.00 98.00 188 PHE A C 1
ATOM 1454 O O . PHE A 1 188 ? -1.426 5.992 -1.433 1.00 98.00 188 PHE A O 1
ATOM 1461 N N . LEU A 1 189 ? 0.733 5.359 -1.478 1.00 95.88 189 LEU A N 1
ATOM 1462 C CA . LEU A 1 189 ? 0.976 5.524 -0.033 1.00 95.88 189 LEU A CA 1
ATOM 1463 C C . LEU A 1 189 ? 0.970 6.988 0.410 1.00 95.88 189 LEU A C 1
ATOM 1465 O O . LEU A 1 189 ? 0.463 7.308 1.478 1.00 95.88 189 LEU A O 1
ATOM 1469 N N . ARG A 1 190 ? 1.498 7.885 -0.433 1.00 94.69 190 ARG A N 1
ATOM 1470 C CA . ARG A 1 190 ? 1.487 9.342 -0.223 1.00 94.69 190 ARG A CA 1
ATOM 1471 C C . ARG A 1 190 ? 1.990 9.775 1.176 1.00 94.69 190 ARG A C 1
ATOM 1473 O O . ARG A 1 190 ? 1.348 10.623 1.799 1.00 94.69 190 ARG A O 1
ATOM 1480 N N . PRO A 1 191 ? 3.139 9.265 1.672 1.00 90.69 191 PRO A N 1
ATOM 1481 C CA . PRO A 1 191 ? 3.652 9.674 2.974 1.00 90.69 191 PRO A CA 1
ATOM 1482 C C . PRO A 1 191 ? 4.177 11.116 2.932 1.00 90.69 191 PRO A C 1
ATOM 1484 O O . PRO A 1 191 ? 4.280 11.744 1.869 1.00 90.69 191 PRO A O 1
ATOM 1487 N N . ALA A 1 192 ? 4.578 11.634 4.096 1.00 89.75 192 ALA A N 1
ATOM 1488 C CA . ALA A 1 192 ? 5.232 12.934 4.200 1.00 89.75 192 ALA A CA 1
ATOM 1489 C C . ALA A 1 192 ? 6.436 13.049 3.244 1.00 89.75 192 ALA A C 1
ATOM 1491 O O . ALA A 1 192 ? 7.146 12.074 2.973 1.00 89.75 192 ALA A O 1
ATOM 1492 N N . ARG A 1 193 ? 6.676 14.269 2.740 1.00 91.31 193 ARG A N 1
ATOM 1493 C CA . ARG A 1 193 ? 7.658 14.548 1.678 1.00 91.31 193 ARG A CA 1
ATOM 1494 C C . ARG A 1 193 ? 9.041 13.966 1.975 1.00 91.31 193 ARG A C 1
ATOM 1496 O O . ARG A 1 193 ? 9.634 13.369 1.087 1.00 91.31 193 ARG A O 1
ATOM 1503 N N . GLU A 1 194 ? 9.528 14.104 3.203 1.00 91.00 194 GLU A N 1
ATOM 1504 C CA . GLU A 1 194 ? 10.845 13.598 3.603 1.00 91.00 194 GLU A CA 1
ATOM 1505 C C . GLU A 1 194 ? 10.953 12.070 3.467 1.00 91.00 194 GLU A C 1
ATOM 1507 O O . GLU A 1 194 ? 11.884 11.560 2.842 1.00 91.00 194 GLU A O 1
ATOM 1512 N N . HIS A 1 195 ? 9.970 11.328 3.986 1.00 90.50 195 HIS A N 1
ATOM 1513 C CA . HIS A 1 195 ? 9.935 9.867 3.880 1.00 90.50 195 HIS A CA 1
ATOM 1514 C C . HIS A 1 195 ? 9.798 9.411 2.430 1.00 90.50 195 HIS A C 1
ATOM 1516 O O . HIS A 1 195 ? 10.458 8.455 2.012 1.00 90.50 195 HIS A O 1
ATOM 1522 N N . ARG A 1 196 ? 8.978 10.127 1.653 1.00 94.06 196 ARG A N 1
ATOM 1523 C CA . ARG A 1 196 ? 8.802 9.873 0.228 1.00 94.06 196 ARG A CA 1
ATOM 1524 C C . ARG A 1 196 ? 10.118 10.014 -0.531 1.00 94.06 196 ARG A C 1
ATOM 1526 O O . ARG A 1 196 ? 10.521 9.083 -1.226 1.00 94.06 196 ARG A O 1
ATOM 1533 N N . ASP A 1 197 ? 10.789 11.152 -0.386 1.00 93.19 197 ASP A N 1
ATOM 1534 C CA . ASP A 1 197 ? 12.004 11.470 -1.137 1.00 93.19 197 ASP A CA 1
ATOM 1535 C C . ASP A 1 197 ? 13.139 10.483 -0.785 1.00 93.19 197 ASP A C 1
ATOM 1537 O O . ASP A 1 197 ? 13.812 9.967 -1.681 1.00 93.19 197 ASP A O 1
ATOM 1541 N N . ARG A 1 198 ? 13.271 10.112 0.499 1.00 93.19 198 ARG A N 1
ATOM 1542 C CA . ARG A 1 198 ? 14.214 9.079 0.967 1.00 93.19 198 ARG A CA 1
ATOM 1543 C C . ARG A 1 198 ? 13.974 7.719 0.303 1.00 93.19 198 ARG A C 1
ATOM 1545 O O . ARG A 1 198 ? 14.923 7.068 -0.132 1.00 93.19 198 ARG A O 1
ATOM 1552 N N . ARG A 1 199 ? 12.719 7.265 0.237 1.00 93.44 199 ARG A N 1
ATOM 1553 C CA . ARG A 1 199 ? 12.375 5.945 -0.322 1.00 93.44 199 ARG A CA 1
ATOM 1554 C C . ARG A 1 199 ? 12.532 5.889 -1.831 1.00 93.44 199 ARG A C 1
ATOM 1556 O O . ARG A 1 199 ? 13.063 4.912 -2.342 1.00 93.44 199 ARG A O 1
ATOM 1563 N N . ILE A 1 200 ? 12.161 6.952 -2.536 1.00 93.94 200 ILE A N 1
ATOM 1564 C CA . ILE A 1 200 ? 12.401 7.047 -3.979 1.00 93.94 200 ILE A CA 1
ATOM 1565 C C . ILE A 1 200 ? 13.899 6.927 -4.274 1.00 93.94 200 ILE A C 1
ATOM 1567 O O . ILE A 1 200 ? 14.287 6.141 -5.135 1.00 93.94 200 ILE A O 1
ATOM 1571 N N . ALA A 1 201 ? 14.751 7.644 -3.532 1.00 92.12 201 ALA A N 1
ATOM 1572 C CA . ALA A 1 201 ? 16.200 7.530 -3.694 1.00 92.12 201 ALA A CA 1
ATOM 1573 C C . ALA A 1 201 ? 16.697 6.092 -3.437 1.00 92.12 201 ALA A C 1
ATOM 1575 O O . ALA A 1 201 ? 17.496 5.567 -4.212 1.00 92.12 201 ALA A O 1
ATOM 1576 N N . LYS A 1 202 ? 16.170 5.423 -2.399 1.00 91.88 202 LYS A N 1
ATOM 1577 C CA . LYS A 1 202 ? 16.456 4.008 -2.094 1.00 91.88 202 LYS A CA 1
ATOM 1578 C C . LYS A 1 202 ? 16.062 3.073 -3.245 1.00 91.88 202 LYS A C 1
ATOM 1580 O O . LYS A 1 202 ? 16.813 2.150 -3.545 1.00 91.88 202 LYS A O 1
ATOM 1585 N N . TYR A 1 203 ? 14.896 3.265 -3.859 1.00 91.62 203 TYR A N 1
ATOM 1586 C CA . TYR A 1 203 ? 14.367 2.351 -4.877 1.00 91.62 203 TYR A CA 1
ATOM 1587 C C . TYR A 1 203 ? 15.008 2.536 -6.246 1.00 91.62 203 TYR A C 1
ATOM 1589 O O . TYR A 1 203 ? 15.346 1.540 -6.879 1.00 91.62 203 TYR A O 1
ATOM 1597 N N . MET A 1 204 ? 15.252 3.778 -6.664 1.00 87.81 204 MET A N 1
ATOM 1598 C CA . MET A 1 204 ? 15.941 4.059 -7.928 1.00 87.81 204 MET A CA 1
ATOM 1599 C C . MET A 1 204 ? 17.407 3.595 -7.904 1.00 87.81 204 MET A C 1
ATOM 1601 O O . MET A 1 204 ? 17.962 3.223 -8.928 1.00 87.81 204 MET A O 1
ATOM 1605 N N . GLY A 1 205 ? 18.039 3.530 -6.726 1.00 74.94 205 GLY A N 1
ATOM 1606 C CA . GLY A 1 205 ? 19.369 2.924 -6.571 1.00 74.94 205 GLY A CA 1
ATOM 1607 C C . GLY A 1 205 ? 19.385 1.387 -6.614 1.00 74.94 205 GLY A C 1
ATOM 1608 O O . GLY A 1 205 ? 20.459 0.791 -6.606 1.00 74.94 205 GLY A O 1
ATOM 1609 N N . ARG A 1 206 ? 18.213 0.735 -6.630 1.00 65.69 206 ARG A N 1
ATOM 1610 C CA . ARG A 1 206 ? 18.037 -0.728 -6.605 1.00 65.69 206 ARG A CA 1
ATOM 1611 C C . ARG A 1 206 ? 17.505 -1.285 -7.927 1.00 65.69 206 ARG A C 1
ATOM 1613 O O . ARG A 1 206 ? 16.919 -2.368 -7.910 1.00 65.69 206 ARG A O 1
ATOM 1620 N N . ASP A 1 207 ? 17.706 -0.592 -9.049 1.00 57.84 207 ASP A N 1
ATOM 1621 C CA . ASP A 1 207 ? 17.418 -1.109 -10.394 1.00 57.84 207 ASP A CA 1
ATOM 1622 C C . ASP A 1 207 ? 18.297 -2.337 -10.709 1.00 57.84 207 ASP A C 1
ATOM 1624 O O . ASP A 1 207 ? 19.275 -2.301 -11.455 1.00 57.84 207 ASP A O 1
ATOM 1628 N N . LEU A 1 208 ? 17.952 -3.464 -10.090 1.00 48.38 208 LEU A N 1
ATOM 1629 C CA . LEU A 1 208 ? 18.448 -4.777 -10.435 1.00 48.38 208 LEU A CA 1
ATOM 1630 C C . LEU A 1 208 ? 17.610 -5.266 -11.625 1.00 48.38 208 LEU A C 1
ATOM 1632 O O . LEU A 1 208 ? 16.378 -5.212 -11.575 1.00 48.38 208 LEU A O 1
ATOM 1636 N N . PRO A 1 209 ? 18.249 -5.731 -12.708 1.00 47.12 209 PRO A N 1
ATOM 1637 C CA . PRO A 1 209 ? 17.539 -6.279 -13.857 1.00 47.12 209 PRO A CA 1
ATOM 1638 C C . PRO A 1 209 ? 16.671 -7.474 -13.460 1.00 47.12 209 PRO A C 1
ATOM 1640 O O . PRO A 1 209 ? 16.949 -8.147 -12.468 1.00 47.12 209 PRO A O 1
ATOM 1643 N N . ARG A 1 210 ? 15.626 -7.720 -14.265 1.00 50.44 210 ARG A N 1
ATOM 1644 C CA . ARG A 1 210 ? 14.626 -8.784 -14.075 1.00 50.44 210 ARG A CA 1
ATOM 1645 C C . ARG A 1 210 ? 15.289 -10.083 -13.606 1.00 50.44 210 ARG A C 1
ATOM 1647 O O . ARG A 1 210 ? 16.178 -10.595 -14.281 1.00 50.44 210 ARG A O 1
ATOM 1654 N N . SER A 1 211 ? 14.821 -10.629 -12.493 1.00 48.03 211 SER A N 1
ATOM 1655 C CA . SER A 1 211 ? 15.127 -11.999 -12.079 1.00 48.03 211 SER A CA 1
ATOM 1656 C C . SER A 1 211 ? 13.957 -12.887 -12.490 1.00 48.03 211 SER A C 1
ATOM 1658 O O . SER A 1 211 ? 12.806 -12.482 -12.328 1.00 48.03 211 SER A O 1
ATOM 1660 N N . ASP A 1 212 ? 14.221 -14.068 -13.043 1.00 48.84 212 ASP A N 1
ATOM 1661 C CA . ASP A 1 212 ? 13.171 -15.074 -13.221 1.00 48.84 212 ASP A CA 1
ATOM 1662 C C . ASP A 1 212 ? 12.827 -15.777 -11.893 1.00 48.84 212 ASP A C 1
ATOM 1664 O O . ASP A 1 212 ? 13.471 -15.555 -10.865 1.00 48.84 212 ASP A O 1
ATOM 1668 N N . ALA A 1 213 ? 11.826 -16.664 -11.923 1.00 39.09 213 ALA A N 1
ATOM 1669 C CA . ALA A 1 213 ? 11.386 -17.469 -10.776 1.00 39.09 213 ALA A CA 1
ATOM 1670 C C . ALA A 1 213 ? 12.469 -18.420 -10.212 1.00 39.09 213 ALA A C 1
ATOM 1672 O O . ALA A 1 213 ? 12.232 -19.116 -9.230 1.00 39.09 213 ALA A O 1
ATOM 1673 N N . SER A 1 214 ? 13.655 -18.486 -10.829 1.00 37.44 214 SER A N 1
ATOM 1674 C CA . SER A 1 214 ? 14.827 -19.208 -10.325 1.00 37.44 214 SER A CA 1
ATOM 1675 C C . SER A 1 214 ? 15.926 -18.285 -9.787 1.00 37.44 214 SER A C 1
ATOM 1677 O O . SER A 1 214 ? 17.025 -18.747 -9.489 1.00 37.44 214 SER A O 1
ATOM 1679 N N . GLY A 1 215 ? 15.653 -16.981 -9.665 1.00 40.59 215 GLY A N 1
ATOM 1680 C CA . GLY A 1 215 ? 16.630 -15.982 -9.234 1.00 40.59 215 GLY A CA 1
ATOM 1681 C C . GLY A 1 215 ? 17.697 -15.677 -10.289 1.00 40.59 215 GLY A C 1
ATOM 1682 O O . GLY A 1 215 ? 18.656 -14.958 -10.004 1.00 40.59 215 GLY A O 1
ATOM 1683 N N . ARG A 1 216 ? 17.554 -16.194 -11.517 1.00 45.56 216 ARG A N 1
ATOM 1684 C CA . ARG A 1 216 ? 18.511 -15.956 -12.595 1.00 45.56 216 ARG A CA 1
ATOM 1685 C C . ARG A 1 216 ? 18.254 -14.582 -13.198 1.00 45.56 216 ARG A C 1
ATOM 1687 O O . ARG A 1 216 ? 17.143 -14.262 -13.619 1.00 45.56 216 ARG A O 1
ATOM 1694 N N . ARG A 1 217 ? 19.315 -13.777 -13.262 1.00 41.69 217 ARG A N 1
ATOM 1695 C CA . ARG A 1 217 ? 19.329 -12.473 -13.932 1.00 41.69 217 ARG A CA 1
ATOM 1696 C C . ARG A 1 217 ? 18.998 -12.668 -15.412 1.00 41.69 217 ARG A C 1
ATOM 1698 O O . ARG A 1 217 ? 19.802 -13.240 -16.151 1.00 41.69 217 ARG A O 1
ATOM 1705 N N . LEU A 1 218 ? 17.833 -12.198 -15.838 1.00 45.06 218 LEU A N 1
ATOM 1706 C CA . LEU A 1 218 ? 17.467 -12.143 -17.244 1.00 45.06 218 LEU A CA 1
ATOM 1707 C C . LEU A 1 218 ? 18.245 -10.999 -17.911 1.00 45.06 218 LEU A C 1
ATOM 1709 O O . LEU A 1 218 ? 18.400 -9.926 -17.312 1.00 45.06 218 LEU A O 1
ATOM 1713 N N . PRO A 1 219 ? 18.768 -11.208 -19.130 1.00 44.19 219 PRO A N 1
ATOM 1714 C CA . PRO A 1 219 ? 19.357 -10.122 -19.895 1.00 44.19 219 PRO A CA 1
ATOM 1715 C C . PRO A 1 219 ? 18.303 -9.035 -20.136 1.00 44.19 219 PRO A C 1
ATOM 1717 O O . PRO A 1 219 ? 17.106 -9.318 -20.243 1.00 44.19 219 PRO A O 1
ATOM 1720 N N . ALA A 1 220 ? 18.752 -7.780 -20.192 1.00 45.56 220 ALA A N 1
ATOM 1721 C CA . ALA A 1 220 ? 17.895 -6.688 -20.632 1.00 45.56 220 ALA A CA 1
ATOM 1722 C C . ALA A 1 220 ? 17.331 -7.037 -22.022 1.00 45.56 220 ALA A C 1
ATOM 1724 O O . ALA A 1 220 ? 18.070 -7.615 -22.824 1.00 45.56 220 ALA A O 1
ATOM 1725 N N . PRO A 1 221 ? 16.054 -6.732 -22.318 1.00 50.09 221 PRO A N 1
ATOM 1726 C CA . PRO A 1 221 ? 15.542 -6.905 -23.668 1.00 50.09 221 PRO A CA 1
ATOM 1727 C C . PRO A 1 221 ? 16.428 -6.090 -24.612 1.00 50.09 221 PRO A C 1
ATOM 1729 O O . PRO A 1 221 ? 16.587 -4.883 -24.419 1.00 50.09 221 PRO A O 1
ATOM 1732 N N . GLU A 1 222 ? 17.044 -6.755 -25.589 1.00 40.84 222 GLU A N 1
ATOM 1733 C CA . GLU A 1 222 ? 17.755 -6.065 -26.657 1.00 40.84 222 GLU A CA 1
ATOM 1734 C C . GLU A 1 222 ? 16.739 -5.158 -27.352 1.00 40.84 222 GLU A C 1
ATOM 1736 O O . GLU A 1 222 ? 15.758 -5.619 -27.941 1.00 40.84 222 GLU A O 1
ATOM 1741 N N . LEU A 1 223 ? 16.934 -3.846 -27.215 1.00 39.50 223 LEU A N 1
ATOM 1742 C CA . LEU A 1 223 ? 16.237 -2.880 -28.051 1.00 39.50 223 LEU A CA 1
ATOM 1743 C C . LEU A 1 223 ? 16.526 -3.263 -29.507 1.00 39.50 223 LEU A C 1
ATOM 1745 O O . LEU A 1 223 ? 17.681 -3.578 -29.803 1.00 39.50 223 LEU A O 1
ATOM 1749 N N . PRO A 1 224 ? 15.535 -3.230 -30.417 1.00 48.41 224 PRO A N 1
ATOM 1750 C CA . PRO A 1 224 ? 15.813 -3.427 -31.828 1.00 48.41 224 PRO A CA 1
ATOM 1751 C C . PRO A 1 224 ? 16.830 -2.365 -32.243 1.00 48.41 224 PRO A C 1
ATOM 1753 O O . PRO A 1 224 ? 16.523 -1.172 -32.298 1.00 48.41 224 PRO A O 1
ATOM 1756 N N . THR A 1 225 ? 18.067 -2.792 -32.476 1.00 45.34 225 THR A N 1
ATOM 1757 C CA . THR A 1 225 ? 19.086 -1.960 -33.090 1.00 45.34 225 THR A CA 1
ATOM 1758 C C . THR A 1 225 ? 18.567 -1.647 -34.481 1.00 45.34 225 THR A C 1
ATOM 1760 O O . THR A 1 225 ? 18.471 -2.519 -35.343 1.00 45.34 225 THR A O 1
ATOM 1763 N N . ALA A 1 226 ? 18.135 -0.400 -34.673 1.00 44.12 226 ALA A N 1
ATOM 1764 C CA . ALA A 1 226 ? 17.755 0.100 -35.978 1.00 44.12 226 ALA A CA 1
ATOM 1765 C C . ALA A 1 226 ? 18.930 -0.155 -36.923 1.00 44.12 226 ALA A C 1
ATOM 1767 O O . ALA A 1 226 ? 19.988 0.461 -36.798 1.00 44.12 226 ALA A O 1
ATOM 1768 N N . THR A 1 227 ? 18.757 -1.118 -37.825 1.00 47.00 227 THR A N 1
ATOM 1769 C CA . THR A 1 227 ? 19.688 -1.349 -38.921 1.00 47.00 227 THR A CA 1
ATOM 1770 C C . THR A 1 227 ? 19.678 -0.082 -39.777 1.00 47.00 227 THR A C 1
ATOM 1772 O O . THR A 1 227 ? 18.613 0.287 -40.281 1.00 47.00 227 THR A O 1
ATOM 1775 N N . PRO A 1 228 ? 20.803 0.634 -39.935 1.00 45.72 228 PRO A N 1
ATOM 1776 C CA . PRO A 1 228 ? 20.850 1.746 -40.860 1.00 45.72 228 PRO A CA 1
ATOM 1777 C C . PRO A 1 228 ? 20.973 1.185 -42.278 1.00 45.72 228 PRO A C 1
ATOM 1779 O O . PRO A 1 228 ? 21.980 0.573 -42.618 1.00 45.72 228 PRO A O 1
ATOM 1782 N N . GLY A 1 229 ? 19.952 1.436 -43.100 1.00 50.31 229 GLY A N 1
ATOM 1783 C CA . GLY A 1 229 ? 20.051 1.372 -44.558 1.00 50.31 229 GLY A CA 1
ATOM 1784 C C . GLY A 1 229 ? 19.505 0.102 -45.208 1.00 50.31 229 GLY A C 1
ATOM 1785 O O . GLY A 1 229 ? 20.238 -0.853 -45.432 1.00 50.31 229 GLY A O 1
ATOM 1786 N N . ALA A 1 230 ? 18.233 0.153 -45.601 1.00 42.28 230 ALA A N 1
ATOM 1787 C CA . ALA A 1 230 ? 17.718 -0.560 -46.767 1.00 42.28 230 ALA A CA 1
ATOM 1788 C C . ALA A 1 230 ? 16.514 0.224 -47.322 1.00 42.28 230 ALA A C 1
ATOM 1790 O O . ALA A 1 230 ? 15.410 0.168 -46.788 1.00 42.28 230 ALA A O 1
ATOM 1791 N N . ASP A 1 231 ? 16.807 1.050 -48.322 1.00 42.06 231 ASP A N 1
ATOM 1792 C CA . ASP A 1 231 ? 15.983 1.433 -49.471 1.00 42.06 231 ASP A CA 1
ATOM 1793 C C . ASP A 1 231 ? 14.463 1.591 -49.283 1.00 42.06 231 ASP A C 1
ATOM 1795 O O . ASP A 1 231 ? 13.670 0.652 -49.350 1.00 42.06 231 ASP A O 1
ATOM 1799 N N . ILE A 1 232 ? 14.040 2.854 -49.205 1.00 43.81 232 ILE A N 1
ATOM 1800 C CA . ILE A 1 232 ? 12.672 3.283 -49.511 1.00 43.81 232 ILE A CA 1
ATOM 1801 C C . ILE A 1 232 ? 12.432 3.210 -51.026 1.00 43.81 232 ILE A C 1
ATOM 1803 O O . ILE A 1 232 ? 12.602 4.190 -51.749 1.00 43.81 232 ILE A O 1
ATOM 1807 N N . ALA A 1 233 ? 11.989 2.046 -51.502 1.00 41.84 233 ALA A N 1
ATOM 1808 C CA . ALA A 1 233 ? 11.307 1.923 -52.783 1.00 41.84 233 ALA A CA 1
ATOM 1809 C C . ALA A 1 233 ? 9.787 1.964 -52.570 1.00 41.84 233 ALA A C 1
ATOM 1811 O O . ALA A 1 233 ? 9.175 1.094 -51.953 1.00 41.84 233 ALA A O 1
ATOM 1812 N N . SER A 1 234 ? 9.206 3.031 -53.109 1.00 47.09 234 SER A N 1
ATOM 1813 C CA . SER A 1 234 ? 7.785 3.274 -53.327 1.00 47.09 234 SER A CA 1
ATOM 1814 C C . SER A 1 234 ? 7.033 2.049 -53.864 1.00 47.09 234 SER A C 1
ATOM 1816 O O . SER A 1 234 ? 7.397 1.505 -54.904 1.00 47.09 234 SER A O 1
ATOM 1818 N N . SER A 1 235 ? 5.923 1.674 -53.223 1.00 39.34 235 SER A N 1
ATOM 1819 C CA . SER A 1 235 ? 4.732 1.217 -53.950 1.00 39.34 235 SER A CA 1
ATOM 1820 C C . SER A 1 235 ? 3.466 1.317 -53.098 1.00 39.34 235 SER A C 1
ATOM 1822 O O . SER A 1 235 ? 3.336 0.787 -51.998 1.00 39.34 235 SER A O 1
ATOM 1824 N N . SER A 1 236 ? 2.524 2.061 -53.659 1.00 46.25 236 SER A N 1
ATOM 1825 C CA . SER A 1 236 ? 1.137 2.232 -53.262 1.00 46.25 236 SER A CA 1
ATOM 1826 C C . SER A 1 236 ? 0.266 1.058 -53.717 1.00 46.25 236 SER A C 1
ATOM 1828 O O . SER A 1 236 ? 0.327 0.671 -54.882 1.00 46.25 236 SER A O 1
ATOM 1830 N N . SER A 1 237 ? -0.591 0.566 -52.824 1.00 44.31 237 SER A N 1
ATOM 1831 C CA . SER A 1 237 ? -1.894 -0.119 -53.011 1.00 44.31 237 SER A CA 1
ATOM 1832 C C . SER A 1 237 ? -2.057 -1.050 -51.803 1.00 44.31 237 SER A C 1
ATOM 1834 O O . SER A 1 237 ? -1.083 -1.592 -51.309 1.00 44.31 237 SER A O 1
ATOM 1836 N N . GLY A 1 238 ? -3.194 -1.260 -51.163 1.00 34.75 238 GLY A N 1
ATOM 1837 C CA . GLY A 1 238 ? -4.595 -1.043 -51.454 1.00 34.75 238 GLY A CA 1
ATOM 1838 C C . GLY A 1 238 ? -5.366 -1.674 -50.283 1.00 34.75 238 GLY A C 1
ATOM 1839 O O . GLY A 1 238 ? -4.812 -2.409 -49.468 1.00 34.75 238 GLY A O 1
ATOM 1840 N N . ALA A 1 239 ? -6.634 -1.315 -50.161 1.00 40.81 239 ALA A N 1
ATOM 1841 C CA . ALA A 1 239 ? -7.499 -1.582 -49.023 1.00 40.81 239 ALA A CA 1
ATOM 1842 C C . ALA A 1 239 ? -7.685 -3.066 -48.648 1.00 40.81 239 ALA A C 1
ATOM 1844 O O . ALA A 1 239 ? -7.821 -3.912 -49.522 1.00 40.81 239 ALA A O 1
ATOM 1845 N N . ALA A 1 240 ? -7.859 -3.337 -47.348 1.00 42.00 240 ALA A N 1
ATOM 1846 C CA . ALA A 1 240 ? -8.932 -4.196 -46.830 1.00 42.00 240 ALA A CA 1
ATOM 1847 C C . ALA A 1 240 ? -8.964 -4.132 -45.296 1.00 42.00 240 ALA A C 1
ATOM 1849 O O . ALA A 1 240 ? -7.998 -4.469 -44.610 1.00 42.00 240 ALA A O 1
ATOM 1850 N N . GLY A 1 241 ? -10.096 -3.680 -44.758 1.00 47.25 241 GLY A N 1
ATOM 1851 C CA . GLY A 1 241 ? -10.325 -3.577 -43.327 1.00 47.25 241 GLY A CA 1
ATOM 1852 C C . GLY A 1 241 ? -10.287 -4.932 -42.626 1.00 47.25 241 GLY A C 1
ATOM 1853 O O . GLY A 1 241 ? -10.890 -5.906 -43.069 1.00 47.25 241 GLY A O 1
ATOM 1854 N N . ARG A 1 242 ? -9.644 -4.960 -41.460 1.00 46.25 242 ARG A N 1
ATOM 1855 C CA . ARG A 1 242 ? -9.913 -5.957 -40.428 1.00 46.25 242 ARG A CA 1
ATOM 1856 C C . ARG A 1 242 ? -10.395 -5.223 -39.189 1.00 46.25 242 ARG A C 1
ATOM 1858 O O . ARG A 1 242 ? -9.628 -4.558 -38.502 1.00 46.25 242 ARG A O 1
ATOM 1865 N N . LYS A 1 243 ? -11.707 -5.314 -38.958 1.00 42.81 243 LYS A N 1
ATOM 1866 C CA . LYS A 1 243 ? -12.345 -4.942 -37.698 1.00 42.81 243 LYS A CA 1
ATOM 1867 C C . LYS A 1 243 ? -11.722 -5.801 -36.601 1.00 42.81 243 LYS A C 1
ATOM 1869 O O . LYS A 1 243 ? -11.868 -7.019 -36.619 1.00 42.81 243 LYS A O 1
ATOM 1874 N N . PHE A 1 244 ? -11.028 -5.163 -35.670 1.00 39.00 244 PHE A N 1
ATOM 1875 C CA . PHE A 1 244 ? -10.621 -5.792 -34.424 1.00 39.00 244 PHE A CA 1
ATOM 1876 C C . PHE A 1 244 ? -11.869 -5.861 -33.536 1.00 39.00 244 PHE A C 1
ATOM 1878 O O . PHE A 1 244 ? -12.275 -4.872 -32.930 1.00 39.00 244 PHE A O 1
ATOM 1885 N N . THR A 1 245 ? -12.553 -7.002 -33.536 1.00 42.50 245 THR A N 1
ATOM 1886 C CA . THR A 1 245 ? -13.603 -7.296 -32.559 1.00 42.50 245 THR A CA 1
ATOM 1887 C C . THR A 1 245 ? -12.935 -7.515 -31.208 1.00 42.50 245 THR A C 1
ATOM 1889 O O . THR A 1 245 ? -12.275 -8.531 -30.998 1.00 42.50 245 THR A O 1
ATOM 1892 N N . MET A 1 246 ? -13.079 -6.549 -30.299 1.00 41.44 246 MET A N 1
ATOM 1893 C CA . MET A 1 246 ? -12.816 -6.772 -28.879 1.00 41.44 246 MET A CA 1
ATOM 1894 C C . MET A 1 246 ? -13.788 -7.836 -28.369 1.00 41.44 246 MET A C 1
ATOM 1896 O O . MET A 1 246 ? -14.979 -7.775 -28.661 1.00 41.44 246 MET A O 1
ATOM 1900 N N . ASN A 1 247 ? -13.256 -8.806 -27.635 1.00 41.91 247 ASN A N 1
ATOM 1901 C CA . ASN A 1 247 ? -13.992 -9.866 -26.961 1.00 41.91 247 ASN A CA 1
ATOM 1902 C C . ASN A 1 247 ? -14.418 -9.358 -25.566 1.00 41.91 247 ASN A C 1
ATOM 1904 O O . ASN A 1 247 ? -13.540 -9.185 -24.718 1.00 41.91 247 ASN A O 1
ATOM 1908 N N . PRO A 1 248 ? -15.706 -9.067 -25.294 1.00 48.72 248 PRO A N 1
ATOM 1909 C CA . PRO A 1 248 ? -16.170 -8.735 -23.955 1.00 48.72 248 PRO A CA 1
ATOM 1910 C C . PRO A 1 248 ? -16.631 -10.029 -23.277 1.00 48.72 248 PRO A C 1
ATOM 1912 O O . PRO A 1 248 ? -17.790 -10.420 -23.380 1.00 48.72 248 PRO A O 1
ATOM 1915 N N . GLY A 1 249 ? -15.715 -10.729 -22.612 1.00 37.50 249 GLY A N 1
ATOM 1916 C CA . GLY A 1 249 ? -16.025 -12.036 -22.037 1.00 37.50 249 GLY A CA 1
ATOM 1917 C C . GLY A 1 249 ? -15.146 -12.394 -20.852 1.00 37.50 249 GLY A C 1
ATOM 1918 O O . GLY A 1 249 ? -14.249 -13.208 -21.007 1.00 37.50 249 GLY A O 1
ATOM 1919 N N . ALA A 1 250 ? -15.405 -11.772 -19.698 1.00 41.75 250 ALA A N 1
ATOM 1920 C CA . ALA A 1 250 ? -15.214 -12.350 -18.358 1.00 41.75 250 ALA A CA 1
ATOM 1921 C C . ALA A 1 250 ? -15.689 -11.356 -17.276 1.00 41.75 250 ALA A C 1
ATOM 1923 O O . ALA A 1 250 ? -14.932 -10.945 -16.402 1.00 41.75 250 ALA A O 1
ATOM 1924 N N . ALA A 1 251 ? -16.955 -10.938 -17.343 1.00 42.50 251 ALA A N 1
ATOM 1925 C CA . ALA A 1 251 ? -17.645 -10.391 -16.178 1.00 42.50 251 ALA A CA 1
ATOM 1926 C C . ALA A 1 251 ? -18.369 -11.563 -15.504 1.00 42.50 251 ALA A C 1
ATOM 1928 O O . ALA A 1 251 ? -19.422 -11.998 -15.967 1.00 42.50 251 ALA A O 1
ATOM 1929 N N . GLY A 1 252 ? -17.754 -12.133 -14.468 1.00 41.22 252 GLY A N 1
ATOM 1930 C CA . GLY A 1 252 ? -18.426 -13.093 -13.593 1.00 41.22 252 GLY A CA 1
ATOM 1931 C C . GLY A 1 252 ? -19.546 -12.402 -12.798 1.00 41.22 252 GLY A C 1
ATOM 1932 O O . GLY A 1 252 ? -19.427 -11.211 -12.495 1.00 41.22 252 GLY A O 1
ATOM 1933 N N . PRO A 1 253 ? -20.643 -13.106 -12.471 1.00 49.00 253 PRO A N 1
ATOM 1934 C CA . PRO A 1 253 ? -21.788 -12.501 -11.810 1.00 49.00 253 PRO A CA 1
ATOM 1935 C C . PRO A 1 253 ? -21.481 -12.259 -10.328 1.00 49.00 253 PRO A C 1
ATOM 1937 O O . PRO A 1 253 ? -21.439 -13.192 -9.530 1.00 49.00 253 PRO A O 1
ATOM 1940 N N . TRP A 1 254 ? -21.321 -10.995 -9.940 1.00 38.41 254 TRP A N 1
ATOM 1941 C CA . TRP A 1 254 ? -21.492 -10.594 -8.547 1.00 38.41 254 TRP A CA 1
ATOM 1942 C C . TRP A 1 254 ? -22.994 -10.541 -8.267 1.00 38.41 254 TRP A C 1
ATOM 1944 O O . TRP A 1 254 ? -23.704 -9.644 -8.726 1.00 38.41 254 TRP A O 1
ATOM 1954 N N . LEU A 1 255 ? -23.484 -11.562 -7.565 1.00 42.72 255 LEU A N 1
ATOM 1955 C CA . LEU A 1 255 ? -24.840 -11.631 -7.033 1.00 42.72 255 LEU A CA 1
ATOM 1956 C C . LEU A 1 255 ? -25.130 -10.374 -6.202 1.00 42.72 255 LEU A C 1
ATOM 1958 O O . LEU A 1 255 ? -24.572 -10.171 -5.128 1.00 42.72 255 LEU A O 1
ATOM 1962 N N . SER A 1 256 ? -26.023 -9.532 -6.718 1.00 40.59 256 SER A N 1
ATOM 1963 C CA . SER A 1 256 ? -26.648 -8.453 -5.962 1.00 40.59 256 SER A CA 1
ATOM 1964 C C . SER A 1 256 ? -27.692 -9.059 -5.029 1.00 40.59 256 SER A C 1
ATOM 1966 O O . SER A 1 256 ? -28.751 -9.479 -5.490 1.00 40.59 256 SER A O 1
ATOM 1968 N N . PHE A 1 257 ? -27.424 -9.091 -3.724 1.00 45.81 257 PHE A N 1
ATOM 1969 C CA . PHE A 1 257 ? -28.487 -9.276 -2.739 1.00 45.81 257 PHE A CA 1
ATOM 1970 C C . PHE A 1 257 ? -29.070 -7.914 -2.372 1.00 45.81 257 PHE A C 1
ATOM 1972 O O . PHE A 1 257 ? -28.505 -7.140 -1.601 1.00 45.81 257 PHE A O 1
ATOM 1979 N N . GLY A 1 258 ? -30.221 -7.625 -2.979 1.00 39.00 258 GLY A N 1
ATOM 1980 C CA . GLY A 1 258 ? -31.096 -6.535 -2.582 1.00 39.00 258 GLY A CA 1
ATOM 1981 C C . GLY A 1 258 ? -31.700 -6.810 -1.207 1.00 39.00 258 GLY A C 1
ATOM 1982 O O . GLY A 1 258 ? -32.339 -7.834 -0.977 1.00 39.00 258 GLY A O 1
ATOM 1983 N N . ARG A 1 259 ? -31.502 -5.859 -0.298 1.00 43.62 259 ARG A N 1
ATOM 1984 C CA . ARG A 1 259 ? -32.188 -5.759 0.986 1.00 43.62 259 ARG A CA 1
ATOM 1985 C C . ARG A 1 259 ? -33.583 -5.178 0.735 1.00 43.62 259 ARG A C 1
ATOM 1987 O O . ARG A 1 259 ? -33.696 -4.017 0.351 1.00 43.62 259 ARG A O 1
ATOM 1994 N N . ALA A 1 260 ? -34.629 -5.974 0.942 1.00 46.62 260 ALA A N 1
ATOM 1995 C CA . ALA A 1 260 ? -35.998 -5.476 1.025 1.00 46.62 260 ALA A CA 1
ATOM 1996 C C . ALA A 1 260 ? -36.257 -4.924 2.436 1.00 46.62 260 ALA A C 1
ATOM 1998 O O . ALA A 1 260 ? -35.944 -5.571 3.436 1.00 46.62 260 ALA A O 1
ATOM 1999 N N . ILE A 1 261 ? -36.812 -3.716 2.495 1.00 52.12 261 ILE A N 1
ATOM 2000 C CA . ILE A 1 261 ? -37.347 -3.070 3.692 1.00 52.12 261 ILE A CA 1
ATOM 2001 C C . ILE A 1 261 ? -38.872 -3.056 3.533 1.00 52.12 261 ILE A C 1
ATOM 2003 O O . ILE A 1 261 ? -39.354 -2.581 2.511 1.00 52.12 261 ILE A O 1
ATOM 2007 N N . GLY A 1 262 ? -39.587 -3.512 4.565 1.00 48.69 262 GLY A N 1
ATOM 2008 C CA . GLY A 1 262 ? -40.872 -2.946 4.992 1.00 48.69 262 GLY A CA 1
ATOM 2009 C C . GLY A 1 262 ? -42.156 -3.455 4.330 1.00 48.69 262 GLY A C 1
ATOM 2010 O O . GLY A 1 262 ? -42.522 -3.002 3.250 1.00 48.69 262 GLY A O 1
ATOM 2011 N N . ALA A 1 263 ? -42.903 -4.271 5.074 1.00 49.91 263 ALA A N 1
ATOM 2012 C CA . ALA A 1 263 ? -44.180 -3.877 5.681 1.00 49.91 263 ALA A CA 1
ATOM 2013 C C . ALA A 1 263 ? -44.379 -4.690 6.968 1.00 49.91 263 ALA A C 1
ATOM 2015 O O . ALA A 1 263 ? -44.024 -5.890 6.947 1.00 49.91 263 ALA A O 1
#

Sequence (263 aa):
MSRSFAAFAEGFASSRRARADADERTAQRQIERDRITADRDLAASSGRRVIPDADYRPREGSAPPYRDMAAYVTDGLINRGMSPMFADAFVMNFDDESGLDPDITEGAANVHGTYGRGLYQLTDTAPGVGRRSAYEKWAQDRGDDLYGVDSQLDYLMHELN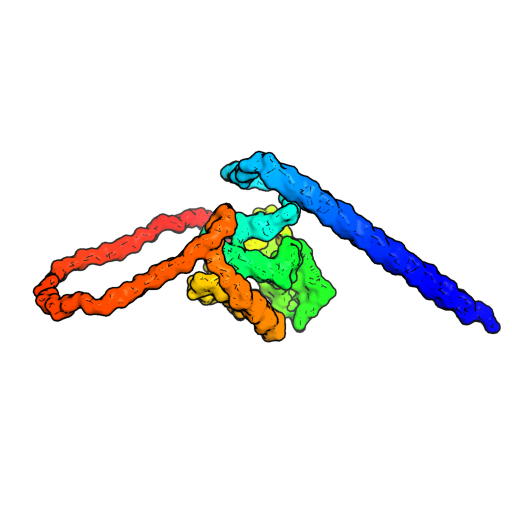GSEAAAWKKIQRATTRGEAASEIVRSFLRPAREHRDRRIAKYMGRDLPRSDASGRRLPAPELPTATPGADIASSSSGAAGRKFTMNPGAAGPWLSFGRAIGA